Protein 1DCS (pdb70)

Secondary structure (DSSP, 8-state):
------EEEHHHHHTT-SHHHHHHHHHHT-EEEEESSS--HHHHHHHHHHHHHHHHH--HHHHHHTB-SS--SSSEEEE--EEEEE-SSS---S-HHHHHHHHHHHHHHHHHHHHHHHHHHHHTT---TT-HHHHHS---EEEEEEE----EEEEEE-SSEEEEEEE--TT----EEEEETTEEEE----TT-EEEEE-HHHHHHTTS-S----EEE----TT--EEEEEEEE---TT-EEEHHHHHHTT------SSEEEHHHHH-SS---EEPPP--

CATH classification: 2.60.120.330

Solvent-accessible surface area: 12752 Å² total; per-residue (Å²): 138,98,51,79,18,33,58,14,11,9,38,66,0,94,123,40,76,73,39,81,83,0,89,112,9,0,141,46,19,0,0,0,13,0,22,95,18,55,16,69,48,88,20,5,88,42,0,52,73,39,0,27,64,14,8,117,131,14,55,133,77,96,11,67,81,8,57,28,140,90,116,73,23,99,19,0,17,15,46,131,50,58,0,0,0,2,1,84,54,113,36,57,49,40,56,58,78,1,79,144,20,0,67,75,1,12,80,92,0,22,65,1,0,58,9,0,0,78,6,0,2,121,6,13,72,21,131,4,102,67,16,37,101,63,13,1,102,12,67,5,3,0,39,0,63,68,48,69,103,114,94,38,56,36,26,57,3,4,3,3,0,1,0,13,14,21,19,70,8,101,61,55,55,42,8,17,26,0,35,0,43,70,40,132,26,68,0,55,62,70,74,85,13,1,2,0,2,0,0,3,0,0,17,5,18,7,27,34,75,2,58,26,1,101,17,7,20,14,48,78,121,96,32,11,42,33,7,7,1,26,0,14,1,18,2,34,49,106,15,36,16,44,6,58,71,0,154,139,37,66,27,149,14,115,37,150,42,126,90,6,35,8,98,85,47,21,35,81,119,63,58,22,83,83,111,51,94,195,151

Sequence (279 aa):
MDTTVPTFSLAELQQGLHQDEFRRCLRDKGLFYLTDCGLTDTELKSAKDLVIDFFEHGSEAEKRAVTSPVPTMRRGFTGLSMCYSMGTADNLFPSGDFERIWTQYFDRQYTASRAVAREVLRATGTEPDGGVEAFLDCEPLLRFRYFPQLRMAPHYDLSMVTLIQQTPCANGFVSLQAEVGGAAFFTTDLPYRPDAVLVFCGAIATLVTGGQVKAPRHHVAAPIAGSSRTSSVFFLRPNADFTFSVPLARECGFDVSLDGETATFQDWIGGNYVNIRRTSKA

Nearest PDB structures (foldseek):
  1dcs-assembly1_A  TM=1.004E+00  e=1.855E-64  Streptomyces clavuligerus
  1e5i-assembly1_A  TM=9.992E-01  e=2.080E-55  Streptomyces clavuligerus
  1e5h-assembly1_A  TM=9.732E-01  e=6.247E-55  Streptomyces clavuligerus
  1w28-assembly1_A  TM=9.555E-01  e=4.235E-53  Streptomyces clavuligerus
  1w2o-assembly1_A  TM=9.475E-01  e=2.927E-50  Streptomyces clavuligerus

Organism: Streptomyces clavuligerus (NCBI:txid1901)

Structure (mmCIF, N/CA/C/O backbone):
data_1DCS
#
_entry.id   1DCS
#
_cell.length_a   106.400
_cell.length_b   106.400
_cell.length_c   71.200
_cell.angle_alpha   90.00
_cell.angle_beta   90.00
_cell.angle_gamma   120.00
#
_symmetry.space_group_name_H-M   'H 3'
#
loop_
_entity.id
_entity.type
_entity.pdbx_description
1 polymer 'DEACETOXYCEPHALOSPORIN C SYNTHASE'
2 non-polymer 'SULFATE ION'
3 water water
#
loop_
_atom_site.group_PDB
_atom_site.id
_atom_site.type_symbol
_atom_site.label_atom_id
_atom_site.label_alt_id
_atom_site.label_comp_id
_atom_site.label_asym_id
_atom_site.label_entity_id
_atom_site.label_seq_id
_atom_site.pdbx_PDB_ins_code
_atom_site.Cartn_x
_atom_site.Cartn_y
_atom_site.Cartn_z
_atom_site.occupancy
_atom_site.B_iso_or_equiv
_atom_site.auth_seq_id
_atom_site.auth_comp_id
_atom_site.auth_asym_id
_atom_site.auth_atom_id
_atom_site.pdbx_PDB_model_num
ATOM 1 N N . MET A 1 1 ? 31.186 10.522 59.953 1.00 55.56 1 MET A N 1
ATOM 2 C CA . MET A 1 1 ? 31.172 11.772 59.206 1.00 43.20 1 MET A CA 1
ATOM 3 C C . MET A 1 1 ? 30.546 12.909 60.005 1.00 43.15 1 MET A C 1
ATOM 4 O O . MET A 1 1 ? 29.911 12.637 61.040 1.00 33.28 1 MET A O 1
ATOM 9 N N . ASP A 1 2 ? 30.713 14.139 59.516 1.00 39.05 2 ASP A N 1
ATOM 10 C CA . ASP A 1 2 ? 29.924 15.252 60.041 1.00 36.99 2 ASP A CA 1
ATOM 11 C C . ASP A 1 2 ? 28.464 14.880 59.789 1.00 32.79 2 ASP A C 1
ATOM 12 O O . ASP A 1 2 ? 28.174 14.615 58.604 1.00 35.34 2 ASP A O 1
ATOM 17 N N . THR A 1 3 ? 27.628 14.805 60.811 1.00 33.08 3 THR A N 1
ATOM 18 C CA . THR A 1 3 ? 26.219 14.457 60.804 1.00 34.90 3 THR A CA 1
ATOM 19 C C . THR A 1 3 ? 25.352 15.726 60.838 1.00 33.17 3 THR A C 1
ATOM 20 O O . THR A 1 3 ? 24.129 15.646 61.058 1.00 31.17 3 THR A O 1
ATOM 24 N N . THR A 1 4 ? 26.060 16.809 60.573 1.00 31.39 4 THR A N 1
ATOM 25 C CA . THR A 1 4 ? 25.466 18.126 60.498 1.00 30.08 4 THR A CA 1
ATOM 26 C C . THR A 1 4 ? 24.648 18.290 59.232 1.00 26.85 4 THR A C 1
ATOM 27 O O . THR A 1 4 ? 25.186 17.985 58.162 1.00 28.07 4 THR A O 1
ATOM 31 N N . VAL A 1 5 ? 23.442 18.786 59.340 1.00 21.55 5 VAL A N 1
ATOM 32 C CA . VAL A 1 5 ? 22.659 19.176 58.155 1.00 20.43 5 VAL A CA 1
ATOM 33 C C . VAL A 1 5 ? 23.172 20.500 57.619 1.00 17.85 5 VAL A C 1
ATOM 34 O O . VAL A 1 5 ? 23.088 21.478 58.357 1.00 20.47 5 VAL A O 1
ATOM 38 N N . PRO A 1 6 ? 23.755 20.551 56.429 1.00 16.46 6 PRO A N 1
ATOM 39 C CA . PRO A 1 6 ? 24.325 21.820 55.963 1.00 17.21 6 PRO A CA 1
ATOM 40 C C . PRO A 1 6 ? 23.270 22.794 55.476 1.00 15.60 6 PRO A C 1
ATOM 41 O O . PRO A 1 6 ? 22.102 22.461 55.320 1.00 15.35 6 PRO A O 1
ATOM 45 N N . THR A 1 7 ? 23.696 24.038 55.256 1.00 14.77 7 THR A N 1
ATOM 46 C CA . THR A 1 7 ? 22.931 25.105 54.716 1.00 14.17 7 THR A CA 1
ATOM 47 C C . THR A 1 7 ? 23.612 25.654 53.462 1.00 14.73 7 THR A C 1
ATOM 48 O O . THR A 1 7 ? 24.837 25.870 53.513 1.00 16.95 7 THR A O 1
ATOM 52 N N . PHE A 1 8 ? 22.836 25.881 52.421 1.00 14.48 8 PHE A N 1
ATOM 53 C CA . PHE A 1 8 ? 23.288 26.508 51.214 1.00 14.33 8 PHE A CA 1
ATOM 54 C C . PHE A 1 8 ? 22.406 27.705 50.908 1.00 15.67 8 PHE A C 1
ATOM 55 O O . PHE A 1 8 ? 21.191 27.672 51.114 1.00 16.45 8 PHE A O 1
ATOM 63 N N . SER A 1 9 ? 23.025 28.769 50.415 1.00 15.36 9 SER A N 1
ATOM 64 C CA . SER A 1 9 ? 22.381 29.869 49.762 1.00 15.81 9 SER A CA 1
ATOM 65 C C . SER A 1 9 ? 22.028 29.587 48.318 1.00 16.33 9 SER A C 1
ATOM 66 O O . SER A 1 9 ? 22.926 29.308 47.541 1.00 17.11 9 SER A O 1
ATOM 69 N N . LEU A 1 10 ? 20.724 29.669 48.005 1.00 16.03 10 LEU A N 1
ATOM 70 C CA . LEU A 1 10 ? 20.369 29.418 46.610 1.00 16.93 10 LEU A CA 1
ATOM 71 C C . LEU A 1 10 ? 21.080 30.372 45.657 1.00 19.21 10 LEU A C 1
ATOM 72 O O . LEU A 1 10 ? 21.574 30.015 44.581 1.00 19.62 10 LEU A O 1
ATOM 77 N N . ALA A 1 11 ? 21.146 31.642 46.095 1.00 18.87 11 ALA A N 1
ATOM 78 C CA . ALA A 1 11 ? 21.845 32.638 45.277 1.00 21.28 11 ALA A CA 1
ATOM 79 C C . ALA A 1 11 ? 23.299 32.306 44.997 1.00 19.29 11 ALA A C 1
ATOM 80 O O . ALA A 1 11 ? 23.834 32.414 43.888 1.00 23.71 11 ALA A O 1
ATOM 82 N N . GLU A 1 12 ? 24.041 31.836 45.997 1.00 18.50 12 GLU A N 1
ATOM 83 C CA . GLU A 1 12 ? 25.412 31.450 45.917 1.00 20.32 12 GLU A CA 1
ATOM 84 C C . GLU A 1 12 ? 25.523 30.248 44.988 1.00 19.02 12 GLU A C 1
ATOM 85 O O . GLU A 1 12 ? 26.414 30.198 44.144 1.00 21.52 12 GLU A O 1
ATOM 91 N N . LEU A 1 13 ? 24.627 29.275 45.140 1.00 18.85 13 LEU A N 1
ATOM 92 C CA . LEU A 1 13 ? 24.649 28.127 44.226 1.00 19.21 13 LEU A CA 1
ATOM 93 C C . LEU A 1 13 ? 24.491 28.559 42.779 1.00 20.87 13 LEU A C 1
ATOM 94 O O . LEU A 1 13 ? 25.149 28.080 41.849 1.00 23.13 13 LEU A O 1
ATOM 99 N N . GLN A 1 14 ? 23.570 29.495 42.535 1.00 20.81 14 GLN A N 1
ATOM 100 C CA . GLN A 1 14 ? 23.285 29.981 41.188 1.00 22.15 14 GLN A CA 1
ATOM 101 C C . GLN A 1 14 ? 24.462 30.748 40.587 1.00 26.89 14 GLN A C 1
ATOM 102 O O . GLN A 1 14 ? 24.581 30.870 39.373 1.00 31.57 14 GLN A O 1
ATOM 108 N N . GLN A 1 15 ? 25.332 31.246 41.445 1.00 26.38 15 GLN A N 1
ATOM 109 C CA . GLN A 1 15 ? 26.556 31.908 41.012 1.00 24.27 15 GLN A CA 1
ATOM 110 C C . GLN A 1 15 ? 27.704 30.925 40.805 1.00 25.95 15 GLN A C 1
ATOM 111 O O . GLN A 1 15 ? 28.818 31.344 40.431 1.00 33.17 15 GLN A O 1
ATOM 117 N N . GLY A 1 16 ? 27.485 29.634 41.013 1.00 28.10 16 GLY A N 1
ATOM 118 C CA . GLY A 1 16 ? 28.500 28.627 40.777 1.00 29.89 16 GLY A CA 1
ATOM 119 C C . GLY A 1 16 ? 29.423 28.396 41.952 1.00 26.18 16 GLY A C 1
ATOM 120 O O . GLY A 1 16 ? 30.502 27.821 41.825 1.00 30.08 16 GLY A O 1
ATOM 121 N N . LEU A 1 17 ? 29.015 28.822 43.146 1.00 24.72 17 LEU A N 1
ATOM 122 C CA . LEU A 1 17 ? 29.812 28.607 44.330 1.00 23.93 17 LEU A CA 1
ATOM 123 C C . LEU A 1 17 ? 29.489 27.294 45.019 1.00 21.46 17 LEU A C 1
ATOM 124 O O . LEU A 1 17 ? 28.376 26.801 44.903 1.00 23.32 17 LEU A O 1
ATOM 129 N N . HIS A 1 18 ? 30.460 26.776 45.744 1.00 22.30 18 HIS A N 1
ATOM 130 C CA . HIS A 1 18 ? 30.289 25.624 46.621 1.00 21.75 18 HIS A CA 1
ATOM 131 C C . HIS A 1 18 ? 29.874 24.370 45.867 1.00 22.66 18 HIS A C 1
ATOM 132 O O . HIS A 1 18 ? 29.151 23.550 46.426 1.00 21.36 18 HIS A O 1
ATOM 139 N N . GLN A 1 19 ? 30.304 24.228 44.633 1.00 22.65 19 GLN A N 1
ATOM 140 C CA . GLN A 1 19 ? 29.779 23.138 43.807 1.00 23.08 19 GLN A CA 1
ATOM 141 C C . GLN A 1 19 ? 30.262 21.798 44.353 1.00 22.69 19 GLN A C 1
ATOM 142 O O . GLN A 1 19 ? 29.479 20.843 44.382 1.00 21.59 19 GLN A O 1
ATOM 148 N N . ASP A 1 20 ? 31.499 21.651 44.831 1.00 23.55 20 ASP A N 1
ATOM 149 C CA . ASP A 1 20 ? 31.879 20.331 45.339 1.00 22.28 20 ASP A CA 1
ATOM 150 C C . ASP A 1 20 ? 31.168 20.009 46.655 1.00 19.24 20 ASP A C 1
ATOM 151 O O . ASP A 1 20 ? 30.756 18.878 46.826 1.00 20.30 20 ASP A O 1
ATOM 156 N N . GLU A 1 21 ? 31.023 20.993 47.524 1.00 18.35 21 GLU A N 1
ATOM 157 C CA . GLU A 1 21 ? 30.314 20.819 48.780 1.00 18.30 21 GLU A CA 1
ATOM 158 C C . GLU A 1 21 ? 28.856 20.441 48.507 1.00 16.53 21 GLU A C 1
ATOM 159 O O . GLU A 1 21 ? 28.305 19.597 49.215 1.00 16.73 21 GLU A O 1
ATOM 165 N N . PHE A 1 22 ? 28.236 21.053 47.504 1.00 16.87 22 PHE A N 1
ATOM 166 C CA . PHE A 1 22 ? 26.849 20.757 47.163 1.00 16.36 22 PHE A CA 1
ATOM 167 C C . PHE A 1 22 ? 26.731 19.327 46.642 1.00 17.15 22 PHE A C 1
ATOM 168 O O . PHE A 1 22 ? 25.853 18.572 47.095 1.00 16.07 22 PHE A O 1
ATOM 176 N N . ARG A 1 23 ? 27.586 18.948 45.701 1.00 17.18 23 ARG A N 1
ATOM 177 C CA . ARG A 1 23 ? 27.551 17.596 45.189 1.00 17.52 23 ARG A CA 1
ATOM 178 C C . ARG A 1 23 ? 27.763 16.594 46.303 1.00 17.86 23 ARG A C 1
ATOM 179 O O . ARG A 1 23 ? 27.091 15.564 46.314 1.00 18.38 23 ARG A O 1
ATOM 187 N N . ARG A 1 24 ? 28.702 16.851 47.211 1.00 17.85 24 ARG A N 1
ATOM 188 C CA . ARG A 1 24 ? 28.939 15.897 48.310 1.00 18.34 24 ARG A CA 1
ATOM 189 C C . ARG A 1 24 ? 27.697 15.808 49.206 1.00 16.26 24 ARG A C 1
ATOM 190 O O . ARG A 1 24 ? 27.323 14.719 49.660 1.00 18.50 24 ARG A O 1
ATOM 198 N N . CYS A 1 25 ? 27.073 16.945 49.529 1.00 15.25 25 CYS A N 1
ATOM 199 C CA . CYS A 1 25 ? 25.860 16.914 50.348 1.00 15.88 25 CYS A CA 1
ATOM 200 C C . CYS A 1 25 ? 24.797 16.080 49.644 1.00 14.93 25 CYS A C 1
ATOM 201 O O . CYS A 1 25 ? 24.152 15.254 50.270 1.00 14.44 25 CYS A O 1
ATOM 204 N N . LEU A 1 26 ? 24.594 16.339 48.360 1.00 14.29 26 LEU A N 1
ATOM 205 C CA . LEU A 1 26 ? 23.559 15.594 47.630 1.00 14.42 26 LEU A CA 1
ATOM 206 C C . LEU A 1 26 ? 23.790 14.087 47.700 1.00 14.34 26 LEU A C 1
ATOM 207 O O . LEU A 1 26 ? 22.823 13.366 47.885 1.00 15.58 26 LEU A O 1
ATOM 212 N N . ARG A 1 27 ? 25.028 13.644 47.518 1.00 15.80 27 ARG A N 1
ATOM 213 C CA . ARG A 1 27 ? 25.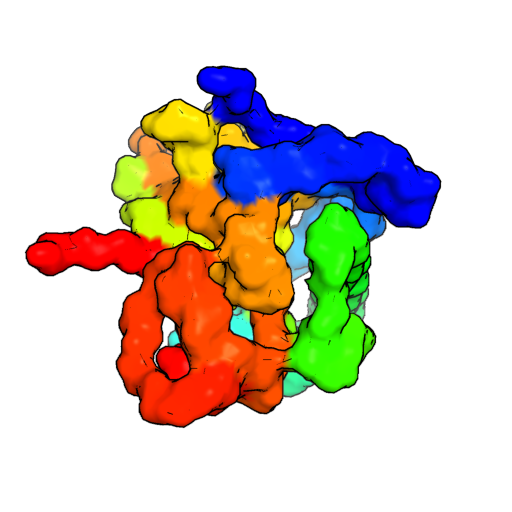333 12.206 47.453 1.00 17.77 27 ARG A CA 1
ATOM 214 C C . ARG A 1 27 ? 25.276 11.590 48.819 1.00 17.59 27 ARG A C 1
ATOM 215 O O . ARG A 1 27 ? 24.778 10.448 48.949 1.00 20.85 27 ARG A O 1
ATOM 223 N N . ASP A 1 28 ? 25.813 12.278 49.840 1.00 16.31 28 ASP A N 1
ATOM 224 C CA . ASP A 1 28 ? 26.044 11.658 51.134 1.00 17.85 28 ASP A CA 1
ATOM 225 C C . ASP A 1 28 ? 24.899 11.864 52.124 1.00 16.52 28 ASP A C 1
ATOM 226 O O . ASP A 1 28 ? 24.832 11.082 53.061 1.00 17.66 28 ASP A O 1
ATOM 231 N N . LYS A 1 29 ? 24.118 12.914 51.920 1.00 14.97 29 LYS A N 1
ATOM 232 C CA . LYS A 1 29 ? 23.068 13.303 52.855 1.00 14.65 29 LYS A CA 1
ATOM 233 C C . LYS A 1 29 ? 21.713 13.490 52.191 1.00 13.94 29 LYS A C 1
ATOM 234 O O . LYS A 1 29 ? 20.701 12.975 52.724 1.00 15.78 29 LYS A O 1
ATOM 240 N N . GLY A 1 30 ? 21.598 14.195 51.079 1.00 13.45 30 GLY A N 1
ATOM 241 C CA . GLY A 1 30 ? 20.365 14.373 50.374 1.00 13.69 30 GLY A CA 1
ATOM 242 C C . GLY A 1 30 ? 19.372 15.280 51.075 1.00 13.69 30 GLY A C 1
ATOM 243 O O . GLY A 1 30 ? 18.160 15.208 50.816 1.00 14.43 30 GLY A O 1
ATOM 244 N N . LEU A 1 31 ? 19.851 16.135 51.950 1.00 13.55 31 LEU A N 1
ATOM 245 C CA . LEU A 1 31 ? 19.027 17.131 52.626 1.00 14.51 31 LEU A CA 1
ATOM 246 C C . LEU A 1 31 ? 19.928 18.291 53.038 1.00 14.62 31 LEU A C 1
ATOM 247 O O . LEU A 1 31 ? 21.134 18.130 53.247 1.00 14.82 31 LEU A O 1
ATOM 252 N N . PHE A 1 32 ? 19.321 19.460 53.153 1.00 12.84 32 PHE A N 1
ATOM 253 C CA . PHE A 1 32 ? 20.014 20.692 53.496 1.00 12.62 32 PHE A CA 1
ATOM 254 C C . PHE A 1 32 ? 18.971 21.771 53.772 1.00 12.55 32 PHE A C 1
ATOM 255 O O . PHE A 1 32 ? 17.857 21.699 53.250 1.00 15.20 32 PHE A O 1
ATOM 263 N N . TYR A 1 33 ? 19.398 22.775 54.525 1.00 14.06 33 TYR A N 1
ATOM 264 C CA . TYR A 1 33 ? 18.638 24.011 54.618 1.00 13.42 33 TYR A CA 1
ATOM 265 C C . TYR A 1 33 ? 19.019 24.910 53.452 1.00 12.90 33 TYR A C 1
ATOM 266 O O . TYR A 1 33 ? 20.156 24.899 52.984 1.00 14.21 33 TYR A O 1
ATOM 275 N N . LEU A 1 34 ? 18.063 25.709 52.982 1.00 13.92 34 LEU A N 1
ATOM 276 C CA . LEU A 1 34 ? 18.240 26.591 51.842 1.00 14.10 34 LEU A CA 1
ATOM 277 C C . LEU A 1 34 ? 17.844 28.021 52.230 1.00 13.65 34 LEU A C 1
ATOM 278 O O . LEU A 1 34 ? 16.708 28.272 52.614 1.00 16.51 34 LEU A O 1
ATOM 283 N N . THR A 1 35 ? 18.787 28.938 52.130 1.00 15.60 35 THR A N 1
ATOM 284 C CA . THR A 1 35 ? 18.572 30.354 52.413 1.00 16.23 35 THR A CA 1
ATOM 285 C C . THR A 1 35 ? 18.500 31.092 51.089 1.00 16.30 35 THR A C 1
ATOM 286 O O . THR A 1 35 ? 18.787 30.556 50.005 1.00 16.46 35 THR A O 1
ATOM 290 N N . ASP A 1 36 ? 18.154 32.362 51.130 1.00 18.36 36 ASP A N 1
ATOM 291 C CA . ASP A 1 36 ? 18.225 33.254 49.970 1.00 18.75 36 ASP A CA 1
ATOM 292 C C . ASP A 1 36 ? 17.464 32.701 48.783 1.00 18.09 36 ASP A C 1
ATOM 293 O O . ASP A 1 36 ? 17.931 32.711 47.649 1.00 20.21 36 ASP A O 1
ATOM 298 N N . CYS A 1 37 ? 16.259 32.203 49.025 1.00 19.68 37 CYS A N 1
ATOM 299 C CA . CYS A 1 37 ? 15.457 31.573 47.969 1.00 19.18 37 CYS A CA 1
ATOM 300 C C . CYS A 1 37 ? 14.092 32.200 47.864 1.00 20.50 37 CYS A C 1
ATOM 301 O O . CYS A 1 37 ? 13.160 31.633 47.279 1.00 22.65 37 CYS A O 1
ATOM 304 N N . GLY A 1 38 ? 13.856 33.384 48.375 1.00 21.17 38 GLY A N 1
ATOM 305 C CA . GLY A 1 38 ? 12.593 34.061 48.277 1.00 22.27 38 GLY A CA 1
ATOM 306 C C . GLY A 1 38 ? 11.558 33.651 49.308 1.00 22.27 38 GLY A C 1
ATOM 307 O O . GLY A 1 38 ? 10.413 34.084 49.178 1.00 24.54 38 GLY A O 1
ATOM 308 N N . LEU A 1 39 ? 11.918 32.860 50.328 1.00 23.57 39 LEU A N 1
ATOM 309 C CA . LEU A 1 39 ? 10.886 32.379 51.255 1.00 28.58 39 LEU A CA 1
ATOM 310 C C . LEU A 1 39 ? 10.982 32.955 52.652 1.00 30.16 39 LEU A C 1
ATOM 311 O O . LEU A 1 39 ? 11.588 32.373 53.560 1.00 33.31 39 LEU A O 1
ATOM 316 N N . THR A 1 40 ? 10.328 34.103 52.894 1.00 32.76 40 THR A N 1
ATOM 317 C CA . THR A 1 40 ? 10.509 34.723 54.204 1.00 34.90 40 THR A CA 1
ATOM 318 C C . THR A 1 40 ? 9.636 34.160 55.311 1.00 30.81 40 THR A C 1
ATOM 319 O O . THR A 1 40 ? 8.583 33.532 55.146 1.00 31.54 40 THR A O 1
ATOM 323 N N . ASP A 1 41 ? 10.122 34.402 56.550 1.00 31.05 41 ASP A N 1
ATOM 324 C CA . ASP A 1 41 ? 9.253 34.035 57.664 1.00 29.19 41 ASP A CA 1
ATOM 325 C C . ASP A 1 41 ? 8.044 34.956 57.679 1.00 29.16 41 ASP A C 1
ATOM 326 O O . ASP A 1 41 ? 6.974 34.468 58.041 1.00 27.25 41 ASP A O 1
ATOM 331 N N . THR A 1 42 ? 8.210 36.238 57.347 1.00 32.03 42 THR A N 1
ATOM 332 C CA . THR A 1 42 ? 7.072 37.155 57.478 1.00 34.89 42 THR A CA 1
ATOM 333 C C . THR A 1 42 ? 5.932 36.631 56.601 1.00 32.35 42 THR A C 1
ATOM 334 O O . THR A 1 42 ? 4.784 36.573 57.086 1.00 35.92 42 THR A O 1
ATOM 338 N N . GLU A 1 43 ? 6.237 36.237 55.375 1.00 31.78 43 GLU A N 1
ATOM 339 C CA . GLU A 1 43 ? 5.295 35.635 54.460 1.00 29.53 43 GLU A CA 1
ATOM 340 C C . GLU A 1 43 ? 4.697 34.296 54.892 1.00 33.37 43 GLU A C 1
ATOM 341 O O . GLU A 1 43 ? 3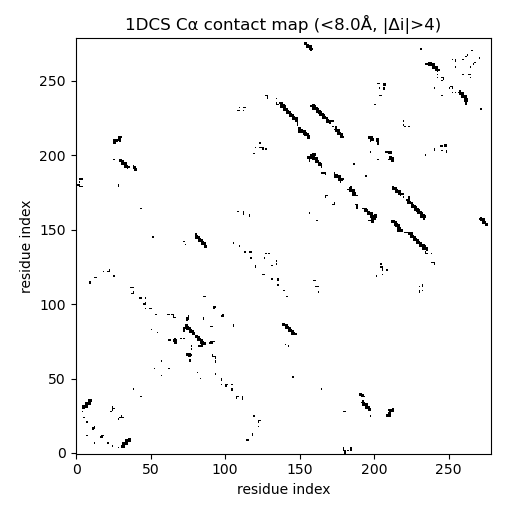.477 34.104 54.769 1.00 29.30 43 GLU A O 1
ATOM 347 N N . LEU A 1 44 ? 5.578 33.391 55.341 1.00 25.22 44 LEU A N 1
ATOM 348 C CA . LEU A 1 44 ? 4.986 32.219 55.961 1.00 27.33 44 LEU A CA 1
ATOM 349 C C . LEU A 1 44 ? 3.951 32.587 57.020 1.00 33.26 44 LEU A C 1
ATOM 350 O O . LEU A 1 44 ? 2.913 31.955 57.128 1.00 31.64 44 LEU A O 1
ATOM 355 N N . LYS A 1 45 ? 4.193 33.671 57.777 1.00 37.03 45 LYS A N 1
ATOM 356 C CA . LYS A 1 45 ? 3.193 33.802 58.841 1.00 37.97 45 LYS A CA 1
ATOM 357 C C . LYS A 1 45 ? 1.950 34.525 58.325 1.00 32.96 45 LYS A C 1
ATOM 358 O O . LYS A 1 45 ? 0.889 34.302 58.902 1.00 31.66 45 LYS A O 1
ATOM 364 N N . SER A 1 46 ? 1.973 35.331 57.279 1.00 33.55 46 SER A N 1
ATOM 365 C CA . SER A 1 46 ? 0.692 35.846 56.750 1.00 33.14 46 SER A CA 1
ATOM 366 C C . SER A 1 46 ? -0.182 34.721 56.173 1.00 30.99 46 SER A C 1
ATOM 367 O O . SER A 1 46 ? -1.416 34.655 56.410 1.00 28.58 46 SER A O 1
ATOM 370 N N . ALA A 1 47 ? 0.430 33.808 55.419 1.00 28.03 47 ALA A N 1
ATOM 371 C CA . ALA A 1 47 ? -0.298 32.641 54.916 1.00 23.55 47 ALA A CA 1
ATOM 372 C C . ALA A 1 47 ? -0.771 31.784 56.096 1.00 23.59 47 ALA A C 1
ATOM 373 O O . ALA A 1 47 ? -1.914 31.361 56.152 1.00 22.54 47 ALA A O 1
ATOM 375 N N . LYS A 1 48 ? 0.095 31.520 57.064 1.00 23.26 48 LYS A N 1
ATOM 376 C CA . LYS A 1 48 ? -0.219 30.733 58.248 1.00 24.44 48 LYS A CA 1
ATOM 377 C C . LYS A 1 48 ? -1.373 31.334 59.054 1.00 25.12 48 LYS A C 1
ATOM 378 O O . LYS A 1 48 ? -2.362 30.701 59.432 1.00 25.81 48 LYS A O 1
ATOM 384 N N . ASP A 1 49 ? -1.288 32.630 59.358 1.00 24.75 49 ASP A N 1
ATOM 385 C CA . ASP A 1 49 ? -2.317 33.314 60.119 1.00 24.65 49 ASP A CA 1
ATOM 386 C C . ASP A 1 49 ? -3.692 33.200 59.451 1.00 23.71 49 ASP A C 1
ATOM 387 O O . ASP A 1 49 ? -4.625 32.943 60.195 1.00 25.75 49 ASP A O 1
ATOM 392 N N . LEU A 1 50 ? -3.765 33.420 58.135 1.00 23.17 50 LEU A N 1
ATOM 393 C CA . LEU A 1 50 ? -5.070 33.389 57.493 1.00 24.11 50 LEU A CA 1
ATOM 394 C C . LEU A 1 50 ? -5.597 31.945 57.417 1.00 23.69 50 LEU A C 1
ATOM 395 O O . LEU A 1 50 ? -6.800 31.773 57.590 1.00 24.51 50 LEU A O 1
ATOM 400 N N . VAL A 1 51 ? -4.731 30.936 57.237 1.00 21.41 51 VAL A N 1
ATOM 401 C CA . VAL A 1 51 ? -5.301 29.583 57.240 1.00 20.09 51 VAL A CA 1
ATOM 402 C C . VAL A 1 51 ? -5.664 29.134 58.645 1.00 21.83 51 VAL A C 1
ATOM 403 O O . VAL A 1 51 ? -6.652 28.421 58.811 1.00 23.24 51 VAL A O 1
ATOM 407 N N . ILE A 1 52 ? -4.927 29.519 59.677 1.00 23.12 52 ILE A N 1
ATOM 408 C CA . ILE A 1 52 ? -5.275 29.141 61.048 1.00 24.71 52 ILE A CA 1
ATOM 409 C C . ILE A 1 52 ? -6.566 29.799 61.486 1.00 25.08 52 ILE A C 1
ATOM 410 O O . ILE A 1 52 ? -7.408 29.262 62.207 1.00 28.15 52 ILE A O 1
ATOM 415 N N . ASP A 1 53 ? -6.751 31.037 61.024 1.00 26.27 53 ASP A N 1
ATOM 416 C CA . ASP A 1 53 ? -8.027 31.665 61.312 1.00 27.25 53 ASP A CA 1
ATOM 417 C C . ASP A 1 53 ? -9.164 30.870 60.706 1.00 28.00 53 ASP A C 1
ATOM 418 O O . ASP A 1 53 ? -10.225 30.715 61.285 1.00 28.88 53 ASP A O 1
ATOM 423 N N . PHE A 1 54 ? -8.939 30.389 59.497 1.00 25.22 54 PHE A N 1
ATOM 424 C CA . PHE A 1 54 ? -9.966 29.583 58.830 1.00 24.43 54 PHE A CA 1
ATOM 425 C C . PHE A 1 54 ? -10.202 28.295 59.595 1.00 23.50 54 PHE A C 1
ATOM 426 O O . PHE A 1 54 ? -11.342 27.897 59.847 1.00 27.86 54 PHE A O 1
ATOM 434 N N . PHE A 1 55 ? -9.114 27.611 59.958 1.00 26.07 55 PHE A N 1
ATOM 435 C CA . PHE A 1 55 ? -9.229 26.366 60.708 1.00 26.76 55 PHE A CA 1
ATOM 436 C C . PHE A 1 55 ? -9.985 26.559 62.025 1.00 27.70 55 PHE A C 1
ATOM 437 O O . PHE A 1 55 ? -10.841 25.728 62.358 1.00 30.41 55 PHE A O 1
ATOM 445 N N . GLU A 1 56 ? -9.620 27.622 62.727 1.00 28.86 56 GLU A N 1
ATOM 446 C CA . GLU A 1 56 ? -10.177 27.982 64.016 1.00 33.43 56 GLU A CA 1
ATOM 447 C C . GLU A 1 56 ? -11.599 28.528 63.972 1.00 34.07 56 GLU A C 1
ATOM 448 O O . GLU A 1 56 ? -12.409 28.212 64.847 1.00 39.26 56 GLU A O 1
ATOM 454 N N . HIS A 1 57 ? -11.898 29.371 63.003 1.00 32.24 57 HIS A N 1
ATOM 455 C CA . HIS A 1 57 ? -13.139 30.135 63.002 1.00 33.95 57 HIS A CA 1
ATOM 456 C C . HIS A 1 57 ? -14.014 29.959 61.774 1.00 34.74 57 HIS A C 1
ATOM 457 O O . HIS A 1 57 ? -15.106 30.557 61.722 1.00 37.48 57 HIS A O 1
ATOM 464 N N . GLY A 1 58 ? -13.523 29.173 60.818 1.00 32.29 58 GLY A N 1
ATOM 465 C CA . GLY A 1 58 ? -14.343 28.788 59.677 1.00 33.71 58 GLY A CA 1
ATOM 466 C C . GLY A 1 58 ? -15.496 27.926 60.157 1.00 31.27 58 GLY A C 1
ATOM 467 O O . GLY A 1 58 ? -15.335 26.983 60.945 1.00 33.74 58 GLY A O 1
ATOM 468 N N . SER A 1 59 ? -16.716 28.201 59.696 1.00 32.29 59 SER A N 1
ATOM 469 C CA . SER A 1 59 ? -17.779 27.276 60.099 1.00 34.76 59 SER A CA 1
ATOM 470 C C . SER A 1 59 ? -17.769 26.009 59.264 1.00 32.54 59 SER A C 1
ATOM 471 O O . SER A 1 59 ? -17.069 25.895 58.269 1.00 31.44 59 SER A O 1
ATOM 474 N N . GLU A 1 60 ? -18.564 25.007 59.646 1.00 30.91 60 GLU A N 1
ATOM 475 C CA . GLU A 1 60 ? -18.615 23.784 58.855 1.00 31.90 60 GLU A CA 1
ATOM 476 C C . GLU A 1 60 ? -19.065 24.069 57.429 1.00 31.23 60 GLU A C 1
ATOM 477 O 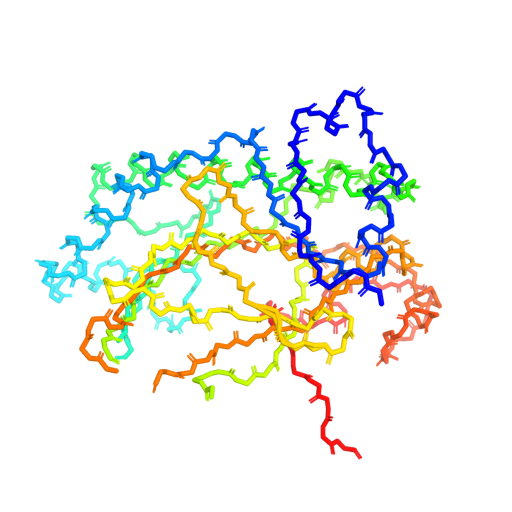O . GLU A 1 60 ? -18.576 23.444 56.517 1.00 29.12 60 GLU A O 1
ATOM 483 N N . ALA A 1 61 ? -20.005 24.989 57.220 1.00 30.55 61 ALA A N 1
ATOM 484 C CA . ALA A 1 61 ? -20.439 25.321 55.875 1.00 30.04 61 ALA A CA 1
ATOM 485 C C . ALA A 1 61 ? -19.385 25.892 54.941 1.00 30.49 61 ALA A C 1
ATOM 486 O O . ALA A 1 61 ? -19.188 25.577 53.760 1.00 30.25 61 ALA A O 1
ATOM 488 N N . GLU A 1 62 ? -18.601 26.830 55.448 1.00 28.55 62 GLU A N 1
ATOM 489 C CA . GLU A 1 62 ? -17.460 27.420 54.788 1.00 27.58 62 GLU A CA 1
ATOM 490 C C . GLU A 1 62 ? -16.409 26.360 54.504 1.00 23.63 62 GLU A C 1
ATOM 491 O O . GLU A 1 62 ? -15.813 26.361 53.414 1.00 23.57 62 GLU A O 1
ATOM 497 N N . LYS A 1 63 ? -16.193 25.465 55.474 1.00 24.41 63 LYS A N 1
ATOM 498 C CA . LYS A 1 63 ? -15.225 24.395 55.276 1.00 22.39 63 LYS A CA 1
ATOM 499 C C . LYS A 1 63 ? -15.727 23.442 54.194 1.00 24.13 63 LYS A C 1
ATOM 500 O O . LYS A 1 63 ? -14.942 23.054 53.343 1.00 23.81 63 LYS A O 1
ATOM 506 N N . ARG A 1 64 ? -17.027 23.108 54.236 1.00 27.30 64 ARG A N 1
ATOM 507 C CA . ARG A 1 64 ? -17.549 22.199 53.205 1.00 24.93 64 ARG A CA 1
ATOM 508 C C . ARG A 1 64 ? -17.397 22.739 51.788 1.00 23.53 64 ARG A C 1
ATOM 509 O O . ARG A 1 64 ? -17.129 21.998 50.823 1.00 20.15 64 ARG A O 1
ATOM 511 N N . ALA A 1 65 ? -17.575 24.057 51.632 1.00 24.79 65 ALA A N 1
ATOM 512 C CA . ALA A 1 65 ? -17.496 24.689 50.321 1.00 23.12 65 ALA A CA 1
ATOM 513 C C . ALA A 1 65 ? -16.088 24.581 49.738 1.00 20.17 65 ALA A C 1
ATOM 514 O O . ALA A 1 65 ? -15.923 24.737 48.523 1.00 23.12 65 ALA A O 1
ATOM 516 N N . VAL A 1 66 ? -15.084 24.309 50.571 1.00 18.74 66 VAL A N 1
ATOM 517 C CA . VAL A 1 66 ? -13.727 24.162 50.059 1.00 17.12 66 VAL A CA 1
ATOM 518 C C . VAL A 1 66 ? -13.166 22.769 50.386 1.00 15.63 66 VAL A C 1
ATOM 519 O O . VAL A 1 66 ? -11.969 22.617 50.421 1.00 17.17 66 VAL A O 1
ATOM 523 N N . THR A 1 67 ? -14.041 21.792 50.515 1.00 17.60 67 THR A N 1
ATOM 524 C CA . THR A 1 67 ? -13.688 20.405 50.679 1.00 16.51 67 THR A CA 1
ATOM 525 C C . THR A 1 67 ? -14.002 19.587 49.437 1.00 16.85 67 THR A C 1
ATOM 526 O O . THR A 1 67 ? -15.098 19.640 48.930 1.00 17.63 67 THR A O 1
ATOM 530 N N . SER A 1 68 ? -13.054 18.835 48.900 1.00 15.51 68 SER A N 1
ATOM 531 C CA . SER A 1 68 ? -13.267 17.950 47.786 1.00 15.27 68 SER A CA 1
ATOM 532 C C . SER A 1 68 ? -14.217 16.795 48.162 1.00 14.70 68 SER A C 1
ATOM 533 O O . SER A 1 68 ? -14.276 16.420 49.356 1.00 15.70 68 SER A O 1
ATOM 536 N N . PRO A 1 69 ? -14.929 16.286 47.164 1.00 15.12 69 PRO A N 1
ATOM 537 C CA . PRO A 1 69 ? -15.872 15.162 47.452 1.00 16.07 69 PRO A CA 1
ATOM 538 C C . PRO A 1 69 ? -15.172 13.862 47.787 1.00 14.98 69 PRO A C 1
ATOM 539 O O . PRO A 1 69 ? -15.829 12.987 48.375 1.00 17.00 69 PRO A O 1
ATOM 543 N N . VAL A 1 70 ? -13.903 13.705 47.477 1.00 16.55 70 VAL A N 1
ATOM 544 C CA . VAL A 1 70 ? -13.097 12.591 47.914 1.00 17.12 70 VAL A CA 1
ATOM 545 C C . VAL A 1 70 ? -11.998 13.122 48.835 1.00 16.41 70 VAL A C 1
ATOM 546 O O . VAL A 1 70 ? -11.427 14.177 48.519 1.00 17.61 70 VAL A O 1
ATOM 550 N N . PRO A 1 71 ? -11.706 12.473 49.964 1.00 16.20 71 PRO A N 1
ATOM 551 C CA . PRO A 1 71 ? -10.821 13.085 50.964 1.00 17.16 71 PRO A CA 1
ATOM 552 C C . PRO A 1 71 ? -9.336 12.813 50.688 1.00 17.56 71 PRO A C 1
ATOM 553 O O . PRO A 1 71 ? -8.591 12.198 51.430 1.00 20.41 71 PRO A O 1
ATOM 557 N N . THR A 1 72 ? -8.871 13.301 49.530 1.00 15.90 72 THR A N 1
ATOM 558 C CA . THR A 1 72 ? -7.547 12.973 49.034 1.00 15.53 72 THR A CA 1
ATOM 559 C C . THR A 1 72 ? -6.478 13.962 49.467 1.00 15.35 72 THR A C 1
ATOM 560 O O . THR A 1 72 ? -5.318 13.719 49.212 1.00 16.67 72 THR A O 1
ATOM 564 N N . MET A 1 73 ? -6.877 15.074 50.092 1.00 18.09 73 MET A N 1
ATOM 565 C CA . MET A 1 73 ? -5.879 16.104 50.466 1.00 16.75 73 MET A CA 1
ATOM 566 C C . MET A 1 73 ? -5.097 16.626 49.281 1.00 16.42 73 MET A C 1
ATOM 567 O O . MET A 1 73 ? -3.930 17.058 49.381 1.00 18.31 73 MET A O 1
ATOM 572 N N . ARG A 1 74 ? -5.697 16.649 48.114 1.00 16.02 74 ARG A N 1
ATOM 573 C CA . ARG A 1 74 ? -5.093 17.216 46.920 1.00 15.31 74 ARG A CA 1
ATOM 574 C C . ARG A 1 74 ? -5.372 18.712 46.851 1.00 14.48 74 ARG A C 1
ATOM 575 O O . ARG A 1 74 ? -4.489 19.471 46.458 1.00 14.64 74 ARG A O 1
ATOM 583 N N . ARG A 1 75 ? -6.566 19.162 47.151 1.00 15.07 75 ARG A N 1
ATOM 584 C CA . ARG A 1 75 ? -7.001 20.535 47.053 1.00 14.05 75 ARG A CA 1
ATOM 585 C C . ARG A 1 75 ? -7.948 20.876 48.197 1.00 14.65 75 ARG A C 1
ATOM 586 O O . ARG A 1 75 ? -8.742 20.015 48.569 1.00 17.06 75 ARG A O 1
ATOM 594 N N . GLY A 1 76 ? -7.875 22.084 48.716 1.00 15.74 76 GLY A N 1
ATOM 595 C CA . GLY A 1 76 ? -8.837 22.557 49.701 1.00 16.28 76 GLY A CA 1
ATOM 596 C C . GLY A 1 76 ? -8.591 22.020 51.099 1.00 15.92 76 GLY A C 1
ATOM 597 O O . GLY A 1 76 ? -7.468 21.657 51.474 1.00 16.54 76 GLY A O 1
ATOM 598 N N . PHE A 1 77 ? -9.632 21.983 51.910 1.00 16.24 77 PHE A N 1
ATOM 599 C CA . PHE A 1 77 ? -9.601 21.640 53.333 1.00 17.02 77 PHE A CA 1
ATOM 600 C C . PHE A 1 77 ? -9.779 20.156 53.589 1.00 17.49 77 PHE A C 1
ATOM 601 O O . PHE A 1 77 ? -10.590 19.520 52.930 1.00 17.68 77 PHE A O 1
ATOM 609 N N . THR A 1 78 ? -9.061 19.623 54.560 1.00 16.54 78 THR A N 1
ATOM 610 C CA . THR A 1 78 ? -9.300 18.268 55.072 1.00 18.89 78 THR A CA 1
ATOM 611 C C . THR A 1 78 ? -9.297 18.291 56.599 1.00 19.18 78 THR A C 1
ATOM 612 O O . THR A 1 78 ? -8.289 18.726 57.157 1.00 22.53 78 THR A O 1
ATOM 616 N N . GLY A 1 79 ? -10.309 17.816 57.312 1.00 20.28 79 GLY A N 1
ATOM 617 C CA . GLY A 1 79 ? -10.305 17.690 58.758 1.00 26.11 79 GLY A CA 1
ATOM 618 C C . GLY A 1 79 ? -10.052 16.242 59.139 1.00 30.19 79 GLY A C 1
ATOM 619 O O . GLY A 1 79 ? -10.565 15.292 58.516 1.00 29.89 79 GLY A O 1
ATOM 620 N N . LEU A 1 80 ? -9.230 15.996 60.153 1.00 30.11 80 LEU A N 1
ATOM 621 C CA . LEU A 1 80 ? -8.891 14.613 60.512 1.00 38.37 80 LEU A CA 1
ATOM 622 C C . LEU A 1 80 ? -9.001 14.355 62.002 1.00 38.20 80 LEU A C 1
ATOM 623 O O . LEU A 1 80 ? -9.947 14.858 62.633 1.00 42.58 80 LEU A O 1
ATOM 628 N N . SER A 1 98 ? -6.349 17.277 63.954 1.00 38.06 98 SER A N 1
ATOM 629 C CA . SER A 1 98 ? -5.505 17.807 62.892 1.00 35.16 98 SER A CA 1
ATOM 630 C C . SER A 1 98 ? -6.306 18.308 61.688 1.00 30.60 98 SER A C 1
ATOM 631 O O . SER A 1 98 ? -7.405 17.777 61.493 1.00 34.13 98 SER A O 1
ATOM 634 N N . MET A 1 99 ? -5.768 19.283 60.958 1.00 24.84 99 MET A N 1
ATOM 635 C CA . MET A 1 99 ? -6.402 19.891 59.788 1.00 21.73 99 MET A CA 1
ATOM 636 C C . MET A 1 99 ? -5.356 20.198 58.717 1.00 19.40 99 MET A C 1
ATOM 637 O O . MET A 1 99 ? -4.217 20.533 59.037 1.00 21.91 99 MET A O 1
ATOM 642 N N . CYS A 1 100 ? -5.775 20.107 57.469 1.00 18.96 100 CYS A N 1
ATOM 643 C CA . CYS A 1 100 ? -4.880 20.347 56.321 1.00 18.07 100 CYS A CA 1
ATOM 644 C C . CYS A 1 100 ? -5.509 21.294 55.318 1.00 16.45 100 CYS A C 1
ATOM 645 O O . CYS A 1 100 ? -6.729 21.298 55.153 1.00 17.88 100 CYS A O 1
ATOM 648 N N . TYR A 1 101 ? -4.689 22.048 54.592 1.00 15.86 101 TYR A N 1
ATOM 649 C CA . TYR A 1 101 ? -5.089 22.881 53.479 1.00 15.30 101 TYR A CA 1
ATOM 650 C C . TYR A 1 101 ? -4.097 22.573 52.360 1.00 14.68 101 TYR A C 1
ATOM 651 O O . TYR A 1 101 ? -2.889 22.640 52.565 1.00 16.15 101 TYR A O 1
ATOM 660 N N . SER A 1 102 ? -4.646 22.201 51.218 1.00 14.77 102 SER A N 1
ATOM 661 C CA . SER A 1 102 ? -3.812 21.788 50.092 1.00 14.45 102 SER A CA 1
ATOM 662 C C . SER A 1 102 ? -4.040 22.641 48.854 1.00 14.15 102 SER A C 1
ATOM 663 O O . SER A 1 102 ? -5.145 23.113 48.595 1.00 15.60 102 SER A O 1
ATOM 666 N N . MET A 1 103 ? -3.014 22.780 48.026 1.00 13.80 103 MET A N 1
ATOM 667 C CA . MET A 1 103 ? -3.171 23.501 46.759 1.00 14.65 103 MET A CA 1
ATOM 668 C C . MET A 1 103 ? -2.144 23.014 45.739 1.00 14.38 103 MET A C 1
ATOM 669 O O . MET A 1 103 ? -1.156 22.357 46.047 1.00 15.24 103 MET A O 1
ATOM 674 N N . GLY A 1 104 ? -2.424 23.398 44.502 1.00 15.04 104 GLY A N 1
ATOM 675 C CA . GLY A 1 104 ? -1.508 23.194 43.391 1.00 15.45 104 GLY A CA 1
ATOM 676 C C . GLY A 1 104 ? -1.605 24.342 42.402 1.00 15.01 104 GLY A C 1
ATOM 677 O O . GLY A 1 104 ? -1.965 25.450 42.790 1.00 17.53 104 GLY A O 1
ATOM 678 N N . THR A 1 105 ? -1.192 24.089 41.158 1.00 16.29 105 THR A N 1
ATOM 679 C CA . THR A 1 105 ? -1.128 25.201 40.180 1.00 16.61 105 THR A CA 1
ATOM 680 C C . THR A 1 105 ? -2.501 25.628 39.698 1.00 17.72 105 THR A C 1
ATOM 681 O O . THR A 1 105 ? -2.654 26.728 39.159 1.00 21.72 105 THR A O 1
ATOM 685 N N . ALA A 1 106 ? -3.516 24.781 39.835 1.00 16.92 106 ALA A N 1
ATOM 686 C CA . ALA A 1 106 ? -4.866 25.044 39.338 1.00 16.57 106 ALA A CA 1
ATOM 687 C C . ALA A 1 106 ? -5.855 24.149 40.085 1.00 16.92 106 ALA A C 1
ATOM 688 O O . ALA A 1 106 ? -5.454 23.301 40.907 1.00 16.32 106 ALA A O 1
ATOM 690 N N . ASP A 1 107 ? -7.133 24.338 39.829 1.00 17.96 107 ASP A N 1
ATOM 691 C CA . ASP A 1 107 ? -8.200 23.556 40.448 1.00 17.26 107 ASP A CA 1
ATOM 692 C C . ASP A 1 107 ? -8.170 23.742 41.957 1.00 16.85 107 ASP A C 1
ATOM 693 O O . ASP A 1 107 ? -8.4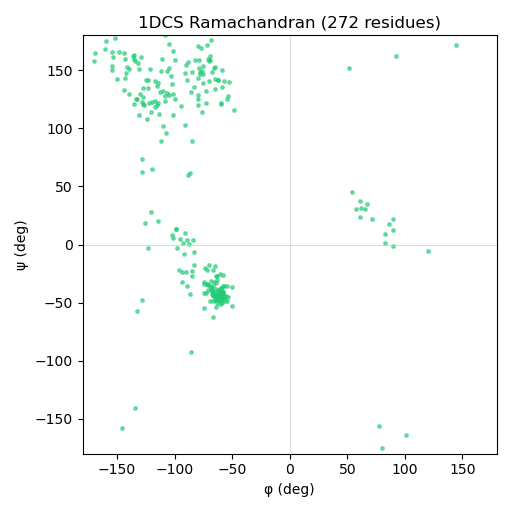39 22.837 42.746 1.00 18.97 107 ASP A O 1
ATOM 698 N N . ASN A 1 108 ? -7.881 24.920 42.409 1.00 17.28 108 ASN A N 1
ATOM 699 C CA . ASN A 1 108 ? -7.813 25.233 43.839 1.00 16.68 108 ASN A CA 1
ATOM 700 C C . ASN A 1 108 ? -9.162 25.664 44.389 1.00 17.23 108 ASN A C 1
ATOM 701 O O . ASN A 1 108 ? -10.087 26.077 43.657 1.00 20.15 108 ASN A O 1
ATOM 706 N N . LEU A 1 109 ? -9.297 25.506 45.690 1.00 17.42 109 LEU A N 1
ATOM 707 C CA . LEU A 1 109 ? -10.522 25.806 46.457 1.00 16.90 109 LEU A CA 1
ATOM 708 C C . LEU A 1 109 ? -10.159 26.797 47.550 1.00 16.48 109 LEU A C 1
ATOM 709 O O . LEU A 1 109 ? -9.463 26.440 48.509 1.00 19.07 109 LEU A O 1
ATOM 714 N N . PHE A 1 110 ? -10.586 28.043 47.420 1.00 17.97 110 PHE A N 1
ATOM 715 C CA . PHE A 1 110 ? -10.234 29.107 48.348 1.00 18.87 110 PHE A CA 1
ATOM 716 C C . PHE A 1 110 ? -11.399 29.627 49.158 1.00 19.74 110 PHE A C 1
ATOM 717 O O . PHE A 1 110 ? -12.437 29.952 48.537 1.00 22.48 110 PHE A O 1
ATOM 725 N N . PRO A 1 111 ? -11.259 29.742 50.469 1.00 20.85 111 PRO A N 1
ATOM 726 C CA . PRO A 1 111 ? -12.317 30.354 51.274 1.00 26.07 111 PRO A CA 1
ATOM 727 C C . PRO A 1 111 ? -12.652 31.803 50.944 1.00 30.43 111 PRO A C 1
ATOM 728 O O . PRO A 1 111 ? -13.770 32.300 51.238 1.00 36.17 111 PRO A O 1
ATOM 732 N N . SER A 1 112 ? -11.697 32.565 50.368 1.00 31.02 112 SER A N 1
ATOM 733 C CA . SER A 1 112 ? -12.182 33.999 50.255 1.00 31.38 112 SER A CA 1
ATOM 734 C C . SER A 1 112 ? -11.187 34.745 49.366 1.00 33.10 112 SER A C 1
ATOM 735 O O . SER A 1 112 ? -10.104 34.225 49.098 1.00 27.92 112 SER A O 1
ATOM 738 N N . GLY A 1 113 ? -11.484 35.922 48.848 1.00 36.22 113 GLY A N 1
ATOM 739 C CA . GLY A 1 113 ? -10.541 36.660 47.999 1.00 35.43 113 GLY A CA 1
ATOM 740 C C . GLY A 1 113 ? -9.243 36.982 48.696 1.00 38.10 113 GLY A C 1
ATOM 741 O O . GLY A 1 113 ? -8.139 36.894 48.092 1.00 32.24 113 GLY A O 1
ATOM 742 N N . ASP A 1 114 ? -9.418 37.340 49.992 1.00 35.09 114 ASP A N 1
ATOM 743 C CA . ASP A 1 114 ? -8.142 37.577 50.720 1.00 32.96 114 ASP A CA 1
ATOM 744 C C . ASP A 1 114 ? -7.181 36.414 50.834 1.00 26.10 114 ASP A C 1
ATOM 745 O O . ASP A 1 114 ? -5.978 36.458 50.559 1.00 24.73 114 ASP A O 1
ATOM 750 N N . PHE A 1 115 ? -7.778 35.332 51.302 1.00 24.16 115 PHE A N 1
ATOM 751 C CA . PHE A 1 115 ? -7.080 34.038 51.317 1.00 22.70 115 PHE A CA 1
ATOM 752 C C . PHE A 1 115 ? -6.472 33.738 49.952 1.00 21.20 115 PHE A C 1
ATOM 753 O O . PHE A 1 115 ? -5.299 33.339 49.889 1.00 20.49 115 PHE A O 1
ATOM 761 N N . GLU A 1 116 ? -7.270 33.806 48.893 1.00 21.40 116 GLU A N 1
ATOM 762 C CA . GLU A 1 116 ? -6.769 33.434 47.578 1.00 20.72 116 GLU A CA 1
ATOM 763 C C . GLU A 1 116 ? -5.544 34.242 47.191 1.00 20.31 116 GLU A C 1
ATOM 764 O O . GLU A 1 116 ? -4.552 33.691 46.695 1.00 20.60 116 GLU A O 1
ATOM 770 N N . ARG A 1 117 ? -5.564 35.546 47.392 1.00 20.83 117 ARG A N 1
ATOM 771 C CA . ARG A 1 117 ? -4.406 36.372 47.011 1.00 22.46 117 ARG A CA 1
ATOM 772 C C . ARG A 1 117 ? -3.168 35.935 47.758 1.00 19.95 117 ARG A C 1
ATOM 773 O O . ARG A 1 117 ? -2.092 35.796 47.194 1.00 21.03 117 ARG A O 1
ATOM 781 N N . ILE A 1 118 ? -3.315 35.766 49.064 1.00 19.90 118 ILE A N 1
ATOM 782 C CA . ILE A 1 118 ? -2.184 35.445 49.929 1.00 19.77 118 ILE A CA 1
ATOM 783 C C . ILE A 1 118 ? -1.608 34.061 49.584 1.00 18.70 118 ILE A C 1
ATOM 784 O O . ILE A 1 118 ? -0.408 33.856 49.442 1.00 17.18 118 ILE A O 1
ATOM 789 N N . TRP A 1 119 ? -2.485 33.063 49.446 1.00 17.54 119 TRP A N 1
ATOM 790 C CA . TRP A 1 119 ? -2.041 31.690 49.205 1.00 16.35 119 TRP A CA 1
ATOM 791 C C . TRP A 1 119 ? -1.558 31.495 47.778 1.00 16.82 119 TRP A C 1
ATOM 792 O O . TRP A 1 119 ? -0.679 30.660 47.528 1.00 16.02 119 TRP A O 1
ATOM 803 N N . THR A 1 120 ? -2.118 32.202 46.804 1.00 16.96 120 THR A N 1
ATOM 804 C CA . THR A 1 120 ? -1.590 32.112 45.432 1.00 17.85 120 THR A CA 1
ATOM 805 C C . THR A 1 120 ? -0.168 32.599 45.427 1.00 17.64 120 THR A C 1
ATOM 806 O O . THR A 1 120 ? 0.696 31.972 44.780 1.00 17.59 120 THR A O 1
ATOM 810 N N . GLN A 1 121 ? 0.089 33.703 46.129 1.00 18.75 121 GLN A N 1
ATOM 811 C CA . GLN A 1 121 ? 1.461 34.247 46.132 1.00 18.31 121 GLN A CA 1
ATOM 812 C C . GLN A 1 121 ? 2.432 33.319 46.827 1.00 17.07 121 GLN A C 1
ATOM 813 O O . GLN A 1 121 ? 3.552 33.084 46.378 1.00 17.59 121 GLN A O 1
ATOM 819 N N . TYR A 1 122 ? 2.024 32.802 47.964 1.00 16.75 122 TYR A N 1
ATOM 820 C CA . TYR A 1 122 ? 2.782 31.870 48.768 1.00 16.04 122 TYR A CA 1
ATOM 821 C C . TYR A 1 122 ? 3.104 30.593 47.993 1.00 16.69 122 TYR A C 1
ATOM 822 O O . TYR A 1 122 ? 4.244 30.148 47.919 1.00 16.24 122 TYR A O 1
ATOM 831 N N . PHE A 1 123 ? 2.086 29.988 47.366 1.00 15.64 123 PHE A N 1
ATOM 832 C CA . PHE A 1 123 ? 2.345 28.840 46.483 1.00 15.24 123 PHE A CA 1
ATOM 833 C C . PHE A 1 123 ? 3.374 29.169 45.412 1.00 15.35 123 PHE A C 1
ATOM 834 O O . PHE A 1 123 ? 4.263 28.369 45.121 1.00 15.05 123 PHE A O 1
ATOM 842 N N . ASP A 1 124 ? 3.190 30.297 44.731 1.00 16.90 124 ASP A N 1
ATOM 843 C CA . ASP A 1 124 ? 4.059 30.641 43.619 1.00 17.53 124 ASP A CA 1
ATOM 844 C C . ASP A 1 124 ? 5.501 30.738 44.073 1.00 16.60 124 ASP A C 1
ATOM 845 O O . ASP A 1 124 ? 6.418 30.291 43.386 1.00 16.13 124 ASP A O 1
ATOM 850 N N . ARG A 1 125 ? 5.683 31.396 45.231 1.00 15.88 125 ARG A N 1
ATOM 851 C CA . ARG A 1 125 ? 7.031 31.518 45.720 1.00 17.25 125 ARG A CA 1
ATOM 852 C C . ARG A 1 125 ? 7.671 30.184 46.076 1.00 16.56 125 ARG A C 1
ATOM 853 O O . ARG A 1 125 ? 8.855 29.929 45.861 1.00 16.85 125 ARG A O 1
ATOM 861 N N . GLN A 1 126 ? 6.900 29.274 46.647 1.00 14.42 126 GLN A N 1
ATOM 862 C CA . GLN A 1 126 ? 7.398 27.925 46.927 1.00 14.27 126 GLN A CA 1
ATOM 863 C C . GLN A 1 126 ? 7.651 27.159 45.664 1.00 13.61 126 GLN A C 1
ATOM 864 O O . GLN A 1 126 ? 8.675 26.440 45.594 1.00 14.29 126 GLN A O 1
ATOM 875 N N . TYR A 1 127 ? 6.833 27.273 44.630 1.00 13.75 127 TYR A N 1
ATOM 876 C CA . TYR A 1 127 ? 7.055 26.559 43.390 1.00 13.38 127 TYR A CA 1
ATOM 877 C C . TYR A 1 127 ? 8.314 27.096 42.694 1.00 14.62 127 TYR A C 1
ATOM 878 O O . TYR A 1 127 ? 9.126 26.333 42.194 1.00 13.21 127 TYR A O 1
ATOM 887 N N . THR A 1 128 ? 8.468 28.425 42.683 1.00 13.99 128 THR A N 1
ATOM 888 C CA . THR A 1 128 ? 9.673 29.011 42.107 1.00 13.89 128 THR A CA 1
ATOM 889 C C . THR A 1 128 ? 10.915 28.547 42.823 1.00 14.29 128 THR A C 1
ATOM 890 O O . THR A 1 128 ? 11.892 28.176 42.172 1.00 14.36 128 THR A O 1
ATOM 894 N N . ALA A 1 129 ? 10.924 28.553 44.169 1.00 13.84 129 ALA A N 1
ATOM 895 C CA . ALA A 1 129 ? 12.090 28.094 44.911 1.00 14.55 129 ALA A CA 1
ATOM 896 C C . ALA A 1 129 ? 12.398 26.630 44.651 1.00 13.67 129 ALA A C 1
ATOM 897 O O . ALA A 1 129 ? 13.547 26.240 44.513 1.00 13.59 129 ALA A O 1
ATOM 899 N N . SER A 1 130 ? 11.340 25.813 44.618 1.00 13.80 130 SER A N 1
ATOM 900 C CA . SER A 1 130 ? 11.519 24.376 44.415 1.00 12.90 130 SER A CA 1
ATOM 901 C C . SER A 1 130 ? 12.103 24.106 43.042 1.00 12.56 130 SER A C 1
ATOM 902 O O . SER A 1 130 ? 13.043 23.300 42.912 1.00 13.40 130 SER A O 1
ATOM 907 N N . ARG A 1 131 ? 11.573 24.767 41.992 1.00 12.97 131 ARG A N 1
ATOM 908 C CA . ARG A 1 131 ? 12.155 24.601 40.663 1.00 13.18 131 ARG A CA 1
ATOM 909 C C . ARG A 1 131 ? 13.612 25.058 40.641 1.00 12.93 131 ARG A C 1
ATOM 910 O O . ARG A 1 131 ? 14.456 24.422 40.004 1.00 13.78 131 ARG A O 1
ATOM 918 N N . ALA A 1 132 ? 13.876 26.184 41.289 1.00 13.20 132 ALA A N 1
ATOM 919 C CA . ALA A 1 132 ? 15.223 26.743 41.255 1.00 13.69 132 ALA A CA 1
ATOM 920 C C . ALA A 1 132 ? 16.220 25.802 41.955 1.00 13.71 132 ALA A C 1
ATOM 921 O O . ALA A 1 132 ? 17.303 25.563 41.422 1.00 14.73 132 ALA A O 1
ATOM 923 N N . VAL A 1 133 ? 15.865 25.244 43.122 1.00 13.31 133 VAL A N 1
ATOM 924 C CA . VAL A 1 133 ? 16.839 24.370 43.778 1.00 13.84 133 VAL A CA 1
ATOM 925 C C . VAL A 1 133 ? 16.944 23.070 42.979 1.00 13.49 133 VAL A C 1
ATOM 926 O O . VAL A 1 133 ? 18.046 22.518 42.838 1.00 14.61 133 VAL A O 1
ATOM 930 N N . ALA A 1 134 ? 15.836 22.583 42.373 1.00 13.22 134 ALA A N 1
ATOM 931 C CA . ALA A 1 134 ? 15.949 21.376 41.522 1.00 13.73 134 ALA A CA 1
ATOM 932 C C . ALA A 1 134 ? 16.851 21.616 40.340 1.00 14.14 134 ALA A C 1
ATOM 933 O O . ALA A 1 134 ? 17.611 20.742 39.921 1.00 13.85 134 ALA A O 1
ATOM 935 N N . ARG A 1 135 ? 16.761 22.807 39.740 1.00 14.85 135 ARG A N 1
ATOM 936 C CA . ARG A 1 135 ? 17.626 23.168 38.625 1.00 15.50 135 ARG A CA 1
ATOM 937 C C . ARG A 1 135 ? 19.088 23.060 39.063 1.00 15.75 135 ARG A C 1
ATOM 938 O O . ARG A 1 135 ? 19.923 22.606 38.295 1.00 17.46 135 ARG A O 1
ATOM 946 N N . GLU A 1 136 ? 19.404 23.499 40.270 1.00 15.42 136 GLU A N 1
ATOM 947 C CA . GLU A 1 136 ? 20.754 23.436 40.775 1.00 15.01 136 GLU A CA 1
ATOM 948 C C . GLU A 1 136 ? 21.194 22.003 41.083 1.00 15.01 136 GLU A C 1
ATOM 949 O O . GLU A 1 136 ? 22.330 21.627 40.807 1.00 17.05 136 GLU A O 1
ATOM 955 N N . VAL A 1 137 ? 20.305 21.152 41.542 1.00 14.77 137 VAL A N 1
ATOM 956 C CA . VAL A 1 137 ? 20.592 19.720 41.731 1.00 14.77 137 VAL A CA 1
ATOM 957 C C . VAL A 1 137 ? 20.957 19.089 40.389 1.00 15.01 137 VAL A C 1
ATOM 958 O O . VAL A 1 137 ? 21.937 18.336 40.269 1.00 16.01 137 VAL A O 1
ATOM 962 N N . LEU A 1 138 ? 20.137 19.387 39.362 1.00 14.38 138 LEU A N 1
ATOM 963 C CA . LEU A 1 138 ? 20.371 18.848 38.032 1.00 15.36 138 LEU A CA 1
ATOM 964 C C . LEU A 1 138 ? 21.717 19.370 37.514 1.00 16.18 138 LEU A C 1
ATOM 965 O O . LEU A 1 138 ? 22.503 18.597 36.979 1.00 17.52 138 LEU A O 1
ATOM 970 N N . ARG A 1 139 ? 21.978 20.668 37.644 1.00 16.13 139 ARG A N 1
ATOM 971 C CA . ARG A 1 139 ? 23.192 21.252 37.072 1.00 18.86 139 ARG A CA 1
ATOM 972 C C . ARG A 1 139 ? 24.436 20.718 37.775 1.00 18.75 139 ARG A C 1
ATOM 973 O O . ARG A 1 139 ? 25.441 20.381 37.136 1.00 19.37 139 ARG A O 1
ATOM 981 N N . ALA A 1 140 ? 24.380 20.602 39.106 1.00 17.91 140 ALA A N 1
ATOM 982 C CA . ALA A 1 140 ? 25.525 20.165 39.889 1.00 18.19 140 ALA A CA 1
ATOM 983 C C . ALA A 1 140 ? 25.940 18.729 39.579 1.00 19.10 140 ALA A C 1
ATOM 984 O O . ALA A 1 140 ? 27.094 18.313 39.746 1.00 21.98 140 ALA A O 1
ATOM 986 N N . THR A 1 141 ? 24.971 17.929 39.139 1.00 19.35 141 THR A N 1
ATOM 987 C CA . THR A 1 141 ? 25.175 16.522 38.802 1.00 18.28 141 THR A CA 1
ATOM 988 C C . THR A 1 141 ? 25.286 16.294 37.305 1.00 17.87 141 THR A C 1
ATOM 989 O O . THR A 1 141 ? 25.339 15.135 36.844 1.00 19.51 141 THR A O 1
ATOM 993 N N . GLY A 1 142 ? 25.312 17.331 36.480 1.00 19.34 142 GLY A N 1
ATOM 994 C CA . GLY A 1 142 ? 25.431 17.150 35.044 1.00 19.34 142 GLY A CA 1
ATOM 995 C C . GLY A 1 142 ? 24.267 16.471 34.384 1.00 18.98 142 GLY A C 1
ATOM 996 O O . GLY A 1 142 ? 24.439 15.777 33.377 1.00 20.88 142 GLY A O 1
ATOM 997 N N . THR A 1 143 ? 23.084 16.645 34.921 1.00 16.79 143 THR A N 1
ATOM 998 C CA . THR A 1 143 ? 21.925 15.913 34.431 1.00 16.67 143 THR A CA 1
ATOM 999 C C . THR A 1 143 ? 20.989 16.654 33.487 1.00 17.60 143 THR A C 1
ATOM 1000 O O . THR A 1 143 ? 20.492 17.708 33.845 1.00 18.85 143 THR A O 1
ATOM 1004 N N . GLU A 1 144 ? 20.763 16.060 32.319 1.00 17.76 144 GLU A N 1
ATOM 1005 C CA . GLU A 1 144 ? 19.779 16.502 31.364 1.00 19.42 144 GLU A CA 1
ATOM 1006 C C . GLU A 1 144 ? 18.648 15.478 31.340 1.00 18.63 144 GLU A C 1
ATOM 1007 O O . GLU A 1 144 ? 18.848 14.411 30.724 1.00 19.63 144 GLU A O 1
ATOM 1013 N N . PRO A 1 145 ? 17.512 15.728 31.971 1.00 16.53 145 PRO A N 1
ATOM 1014 C CA . PRO A 1 145 ? 16.400 14.765 31.920 1.00 16.82 145 PRO A CA 1
ATOM 1015 C C . PRO A 1 145 ? 15.993 14.548 30.484 1.00 17.24 145 PRO A C 1
ATOM 1016 O O . PRO A 1 145 ? 16.111 15.456 29.652 1.00 17.90 145 PRO A O 1
ATOM 1020 N N . ASP A 1 146 ? 15.492 13.357 30.178 1.00 17.61 146 ASP A N 1
ATOM 1021 C CA . ASP A 1 146 ? 14.883 13.118 28.870 1.00 16.95 146 ASP A CA 1
ATOM 1022 C C . ASP A 1 146 ? 13.821 14.177 28.653 1.00 17.11 146 ASP A C 1
ATOM 1023 O O . ASP A 1 146 ? 12.972 14.338 29.516 1.00 18.29 146 ASP A O 1
ATOM 1028 N N . GLY A 1 147 ? 13.873 14.866 27.541 1.00 20.10 147 GLY A N 1
ATOM 1029 C CA . GLY A 1 147 ? 12.918 15.891 27.196 1.00 18.68 147 GLY A CA 1
ATOM 1030 C C . GLY A 1 147 ? 13.341 17.259 27.694 1.00 17.44 147 GLY A C 1
ATOM 1031 O O . GLY A 1 147 ? 12.620 18.201 27.367 1.00 19.85 147 GLY A O 1
ATOM 1032 N N . GLY A 1 148 ? 14.468 17.377 28.383 1.00 17.10 148 GLY A N 1
ATOM 1033 C CA . GLY A 1 148 ? 15.074 18.631 28.798 1.00 16.66 148 GLY A CA 1
ATOM 1034 C C . GLY A 1 148 ? 14.660 19.095 30.170 1.00 13.45 148 GLY A C 1
ATOM 1035 O O . GLY A 1 148 ? 13.677 18.649 30.790 1.00 15.33 148 GLY A O 1
ATOM 1036 N N . VAL A 1 149 ? 15.451 20.020 30.728 1.00 14.49 149 VAL A N 1
ATOM 1037 C CA . VAL A 1 149 ? 15.259 20.515 32.090 1.00 14.05 149 VAL A CA 1
ATOM 1038 C C . VAL A 1 149 ? 13.944 21.237 32.277 1.00 13.50 149 VAL A C 1
ATOM 1039 O O . VAL A 1 149 ? 13.212 20.963 33.232 1.00 12.99 149 VAL A O 1
ATOM 1043 N N . GLU A 1 150 ? 13.613 22.203 31.412 1.00 14.23 150 GLU A N 1
ATOM 1044 C CA . GLU A 1 150 ? 12.439 23.025 31.747 1.00 14.38 150 GLU A CA 1
ATOM 1045 C C . GLU A 1 150 ? 11.157 22.224 31.634 1.00 14.50 150 GLU A C 1
ATOM 1046 O O . GLU A 1 150 ? 10.250 22.425 32.471 1.00 15.09 150 GLU A O 1
ATOM 1052 N N . ALA A 1 151 ? 11.033 21.296 30.672 1.00 14.09 151 ALA A N 1
ATOM 1053 C CA . ALA A 1 151 ? 9.842 20.458 30.612 1.00 14.43 151 ALA A CA 1
ATOM 1054 C C . ALA A 1 151 ? 9.728 19.540 31.821 1.00 14.65 151 ALA A C 1
ATOM 1055 O O . ALA A 1 151 ? 8.627 19.218 32.285 1.00 15.77 151 ALA A O 1
ATOM 1057 N N . PHE A 1 152 ? 10.863 19.105 32.362 1.00 13.31 152 PHE A N 1
ATOM 1058 C CA . PHE A 1 152 ? 10.885 18.279 33.577 1.00 13.03 152 PHE A CA 1
ATOM 1059 C C . PHE A 1 152 ? 10.375 19.052 34.803 1.00 13.27 152 PHE A C 1
ATOM 1060 O O . PHE A 1 152 ? 9.665 18.502 35.640 1.00 13.82 152 PHE A O 1
ATOM 1068 N N . LEU A 1 153 ? 10.777 20.328 34.917 1.00 13.84 153 LEU A N 1
ATOM 1069 C CA . LEU A 1 153 ? 10.424 21.139 36.070 1.00 14.18 153 LEU A CA 1
ATOM 1070 C C . LEU A 1 153 ? 9.055 21.804 36.031 1.00 14.27 153 LEU A C 1
ATOM 1071 O O . LEU A 1 153 ? 8.567 22.250 37.073 1.00 15.34 153 LEU A O 1
ATOM 1076 N N . ASP A 1 154 ? 8.463 21.890 34.857 1.00 14.39 154 ASP A N 1
ATOM 1077 C CA . ASP A 1 154 ? 7.089 22.353 34.653 1.00 15.61 154 ASP A CA 1
ATOM 1078 C C . ASP A 1 154 ? 6.231 21.115 34.879 1.00 14.48 154 ASP A C 1
ATOM 1079 O O . ASP A 1 154 ? 6.000 20.353 33.934 1.00 15.73 154 ASP A O 1
ATOM 1084 N N . CYS A 1 155 ? 5.845 20.923 36.136 1.00 13.44 155 CYS A N 1
ATOM 1085 C CA . CYS A 1 155 ? 5.427 19.574 36.552 1.00 12.58 155 CYS A CA 1
ATOM 1086 C C . CYS A 1 155 ? 4.152 19.575 37.366 1.00 12.44 155 CYS A C 1
ATOM 1087 O O . CYS A 1 155 ? 3.239 20.327 36.998 1.00 14.20 155 CYS A O 1
ATOM 1090 N N . GLU A 1 156 ? 4.067 18.737 38.411 1.00 12.89 156 GLU A N 1
ATOM 1091 C CA . GLU A 1 156 ? 2.813 18.461 39.133 1.00 12.50 156 GLU A CA 1
ATOM 1092 C C . GLU A 1 156 ? 2.965 18.638 40.615 1.00 12.68 156 GLU A C 1
ATOM 1093 O O . GLU A 1 156 ? 2.829 17.718 41.401 1.00 14.22 156 GLU A O 1
ATOM 1099 N N . PRO A 1 157 ? 3.285 19.871 41.053 1.00 12.22 157 PRO A N 1
ATOM 1100 C CA . PRO A 1 157 ? 3.549 20.098 42.478 1.00 13.22 157 PRO A CA 1
ATOM 1101 C C . PRO A 1 157 ? 2.300 19.999 43.327 1.00 12.60 157 PRO A C 1
ATOM 1102 O O . PRO A 1 157 ? 1.153 20.191 42.830 1.00 13.01 157 PRO A O 1
ATOM 1106 N N . LEU A 1 158 ? 2.497 19.746 44.596 1.00 11.87 158 LEU A N 1
ATOM 1107 C CA . LEU A 1 158 ? 1.424 19.702 45.593 1.00 11.99 158 LEU A CA 1
ATOM 1108 C C . LEU A 1 158 ? 1.930 20.374 46.863 1.00 12.39 158 LEU A C 1
ATOM 1109 O O . LEU A 1 158 ? 2.975 19.981 47.375 1.00 12.58 158 LEU A O 1
ATOM 1114 N N . LEU A 1 159 ? 1.152 21.313 47.391 1.00 12.49 159 LEU A N 1
ATOM 1115 C CA . LEU A 1 159 ? 1.423 21.942 48.670 1.00 12.95 159 LEU A CA 1
ATOM 1116 C C . LEU A 1 159 ? 0.402 21.496 49.711 1.00 13.62 159 LEU A C 1
ATOM 1117 O O . LEU A 1 159 ? -0.783 21.572 49.454 1.00 15.21 159 LEU A O 1
ATOM 1122 N N . ARG A 1 160 ? 0.893 21.097 50.881 1.00 13.84 160 ARG A N 1
ATOM 1123 C CA . ARG A 1 160 ? 0.052 20.735 52.005 1.00 14.48 160 ARG A CA 1
ATOM 1124 C C . ARG A 1 160 ? 0.501 21.516 53.256 1.00 15.38 160 ARG A C 1
ATOM 1125 O O . ARG A 1 160 ? 1.650 21.413 53.660 1.00 15.33 160 ARG A O 1
ATOM 1133 N N . PHE A 1 161 ? -0.418 22.267 53.845 1.00 14.83 161 PHE A N 1
ATOM 1134 C CA . PHE A 1 161 ? -0.209 22.966 55.088 1.00 15.53 161 PHE A CA 1
ATOM 1135 C C . PHE A 1 161 ? -1.032 22.233 56.159 1.00 16.14 161 PHE A C 1
ATOM 1136 O O . PHE A 1 161 ? -2.241 22.129 56.021 1.00 19.80 161 PHE A O 1
ATOM 1144 N N . ARG A 1 162 ? -0.352 21.803 57.212 1.00 16.71 162 ARG A N 1
ATOM 1145 C CA . ARG A 1 162 ? -1.029 21.107 58.287 1.00 17.69 162 ARG A CA 1
ATOM 1146 C C . ARG A 1 162 ? -0.829 21.785 59.643 1.00 19.19 162 ARG A C 1
ATOM 1147 O O . ARG A 1 162 ? 0.237 22.262 59.985 1.00 20.60 162 ARG A O 1
ATOM 1155 N N . TYR A 1 163 ? -1.925 21.758 60.411 1.00 18.19 163 TYR A N 1
ATOM 1156 C CA . TYR A 1 163 ? -1.937 22.099 61.810 1.00 21.89 163 TYR A CA 1
ATOM 1157 C C . TYR A 1 163 ? -2.036 20.813 62.621 1.00 23.42 163 TYR A C 1
ATOM 1158 O O . TYR A 1 163 ? -2.926 19.977 62.376 1.00 26.89 163 TYR A O 1
ATOM 1167 N N . PHE A 1 164 ? -1.127 20.678 63.568 1.00 25.66 164 PHE A N 1
ATOM 1168 C CA . PHE A 1 164 ? -1.156 19.550 64.478 1.00 28.39 164 PHE A CA 1
ATOM 1169 C C . PHE A 1 164 ? -1.406 20.021 65.899 1.00 28.24 164 PHE A C 1
ATOM 1170 O O . PHE A 1 164 ? -0.590 20.769 66.454 1.00 31.55 164 PHE A O 1
ATOM 1178 N N . PRO A 1 165 ? -2.466 19.599 66.562 1.00 32.20 165 PRO A N 1
ATOM 1179 C CA . PRO A 1 165 ? -2.603 19.924 67.975 1.00 35.44 165 PRO A CA 1
ATOM 1180 C C . PRO A 1 165 ? -1.583 19.229 68.874 1.00 36.73 165 PRO A C 1
ATOM 1181 O O . PRO A 1 165 ? -0.795 18.386 68.459 1.00 37.09 165 PRO A O 1
ATOM 1185 N N . GLN A 1 166 ? -1.653 19.597 70.151 1.00 43.92 166 GLN A N 1
ATOM 1186 C CA . GLN A 1 166 ? -0.918 18.907 71.207 1.00 55.56 166 GLN A CA 1
ATOM 1187 C C . GLN A 1 166 ? -1.108 17.397 71.095 1.00 58.77 166 GLN A C 1
ATOM 1188 O O . GLN A 1 166 ? -0.162 16.608 71.132 1.00 62.59 166 GLN A O 1
ATOM 1190 N N . LEU A 1 178 ? 8.403 8.263 68.551 1.00 58.02 178 LEU A N 1
ATOM 1191 C CA . LEU A 1 178 ? 8.022 8.915 67.312 1.00 54.05 178 LEU A CA 1
ATOM 1192 C C . LEU A 1 178 ? 6.535 8.656 66.967 1.00 54.52 178 LEU A C 1
ATOM 1193 O O . LEU A 1 178 ? 6.095 7.523 67.204 1.00 53.66 178 LEU A O 1
ATOM 1198 N N . ARG A 1 179 ? 5.894 9.683 66.453 1.00 48.15 179 ARG A N 1
ATOM 1199 C CA . ARG A 1 179 ? 4.574 10.017 66.005 1.00 45.78 179 ARG A CA 1
ATOM 1200 C C . ARG A 1 179 ? 4.378 9.583 64.554 1.00 45.28 179 ARG A C 1
ATOM 1201 O O . ARG A 1 179 ? 3.268 9.288 64.108 1.00 49.26 179 ARG A O 1
ATOM 1204 N N . MET A 1 180 ? 5.460 9.515 63.781 1.00 41.39 180 MET A N 1
ATOM 1205 C CA . MET A 1 180 ? 5.351 8.989 62.425 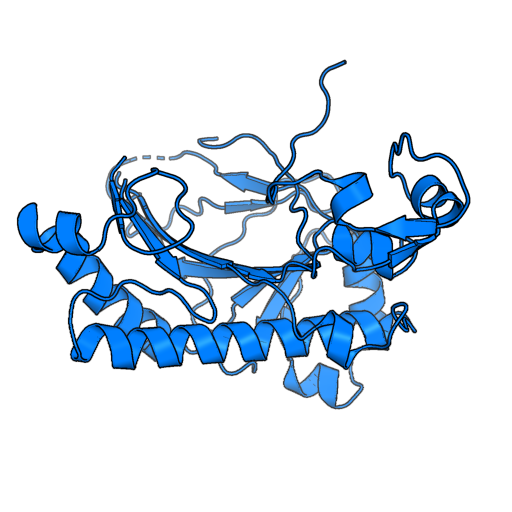1.00 36.05 180 MET A CA 1
ATOM 1206 C C . MET A 1 180 ? 6.625 8.203 62.115 1.00 36.43 180 MET A C 1
ATOM 1207 O O . MET A 1 180 ? 7.692 8.738 62.389 1.00 36.39 180 MET A O 1
ATOM 1209 N N . ALA A 1 181 ? 6.485 7.013 61.577 1.00 38.18 181 ALA A N 1
ATOM 1210 C CA . ALA A 1 181 ? 7.542 6.067 61.281 1.00 32.80 181 ALA A CA 1
ATOM 1211 C C . ALA A 1 181 ? 8.319 6.491 60.039 1.00 28.32 181 ALA A C 1
ATOM 1212 O O . ALA A 1 181 ? 7.844 7.263 59.181 1.00 30.93 181 ALA A O 1
ATOM 1214 N N . PRO A 1 182 ? 9.584 6.064 59.971 1.00 23.10 182 PRO A N 1
ATOM 1215 C CA . PRO A 1 182 ? 10.427 6.649 58.927 1.00 20.54 182 PRO A CA 1
ATOM 1216 C C . PRO A 1 182 ? 9.944 6.366 57.522 1.00 19.86 182 PRO A C 1
ATOM 1217 O O . PRO A 1 182 ? 9.457 5.304 57.139 1.00 21.31 182 PRO A O 1
ATOM 1221 N N . HIS A 1 183 ? 10.073 7.372 56.683 1.00 18.27 183 HIS A N 1
ATOM 1222 C CA . HIS A 1 183 ? 9.750 7.272 55.272 1.00 18.20 183 HIS A CA 1
ATOM 1223 C C . HIS A 1 183 ? 10.750 8.091 54.469 1.00 16.88 183 HIS A C 1
ATOM 1224 O O . HIS A 1 183 ? 11.389 9.004 54.992 1.00 17.82 183 HIS A O 1
ATOM 1231 N N . TYR A 1 184 ? 10.896 7.814 53.189 1.00 15.74 184 TYR A N 1
ATOM 1232 C CA . TYR A 1 184 ? 11.573 8.671 52.232 1.00 14.36 184 TYR A CA 1
ATOM 1233 C C . TYR A 1 184 ? 10.547 9.239 51.259 1.00 13.84 184 TYR A C 1
ATOM 1234 O O . TYR A 1 184 ? 9.428 8.733 51.119 1.00 14.85 184 TYR A O 1
ATOM 1243 N N . ASP A 1 185 ? 10.908 10.337 50.603 1.00 13.46 185 ASP A N 1
ATOM 1244 C CA . ASP A 1 185 ? 10.038 11.006 49.672 1.00 13.11 185 ASP A CA 1
ATOM 1245 C C . ASP A 1 185 ? 10.241 10.475 48.258 1.00 12.01 185 ASP A C 1
ATOM 1246 O O . ASP A 1 185 ? 11.357 10.127 47.920 1.00 14.54 185 ASP A O 1
ATOM 1251 N N . LEU A 1 186 ? 9.159 10.468 47.463 1.00 11.91 186 LEU A N 1
ATOM 1252 C CA . LEU A 1 186 ? 9.179 10.086 46.091 1.00 12.43 186 LEU A CA 1
ATOM 1253 C C . LEU A 1 186 ? 9.139 11.281 45.115 1.00 13.36 186 LEU A C 1
ATOM 1254 O O . LEU A 1 186 ? 9.040 11.131 43.912 1.00 20.41 186 LEU A O 1
ATOM 1259 N N . SER A 1 187 ? 9.262 12.493 45.675 1.00 12.44 187 SER A N 1
ATOM 1260 C CA . SER A 1 187 ? 9.394 13.718 44.899 1.00 12.31 187 SER A CA 1
ATOM 1261 C C . SER A 1 187 ? 10.735 13.845 44.225 1.00 12.52 187 SER A C 1
ATOM 1262 O O . SER A 1 187 ? 11.682 13.055 44.447 1.00 13.00 187 SER A O 1
ATOM 1265 N N . MET A 1 188 ? 10.890 14.854 43.360 1.00 12.27 188 MET A N 1
ATOM 1266 C CA . MET A 1 188 ? 12.206 15.360 42.957 1.00 11.89 188 MET A CA 1
ATOM 1267 C C . MET A 1 188 ? 12.861 16.003 44.175 1.00 12.04 188 MET A C 1
ATOM 1268 O O . MET A 1 188 ? 13.902 15.548 44.691 1.00 12.65 188 MET A O 1
ATOM 1273 N N . VAL A 1 189 ? 12.254 17.071 44.716 1.00 12.04 189 VAL A N 1
ATOM 1274 C CA . VAL A 1 189 ? 12.568 17.652 46.012 1.00 12.05 189 VAL A CA 1
ATOM 1275 C C . VAL A 1 189 ? 11.284 17.962 46.766 1.00 11.36 189 VAL A C 1
ATOM 1276 O O . VAL A 1 189 ? 10.241 18.117 46.115 1.00 11.74 189 VAL A O 1
ATOM 1280 N N . THR A 1 190 ? 11.403 18.082 48.059 1.00 11.50 190 THR A N 1
ATOM 1281 C CA . THR A 1 190 ? 10.346 18.448 48.980 1.00 11.32 190 THR A CA 1
ATOM 1282 C C . THR A 1 190 ? 10.878 19.628 49.812 1.00 12.14 190 THR A C 1
ATOM 1283 O O . THR A 1 190 ? 11.948 19.529 50.421 1.00 14.05 190 THR A O 1
ATOM 1287 N N . LEU A 1 191 ? 10.136 20.706 49.849 1.00 12.77 191 LEU A N 1
ATOM 1288 C CA . LEU A 1 191 ? 10.480 21.898 50.636 1.00 13.37 191 LEU A CA 1
ATOM 1289 C C . LEU A 1 191 ? 9.576 21.986 51.861 1.00 13.64 191 LEU A C 1
ATOM 1290 O O . LEU A 1 191 ? 8.359 21.854 51.727 1.00 15.27 191 LEU A O 1
ATOM 1295 N N . ILE A 1 192 ? 10.186 22.178 53.040 1.00 14.38 192 ILE A N 1
ATOM 1296 C CA . ILE A 1 192 ? 9.426 22.181 54.280 1.00 14.00 192 ILE A CA 1
ATOM 1297 C C . ILE A 1 192 ? 9.709 23.446 55.097 1.00 15.54 192 ILE A C 1
ATOM 1298 O O . ILE A 1 192 ? 10.855 23.707 55.466 1.00 16.45 192 ILE A O 1
ATOM 1303 N N . GLN A 1 193 ? 8.656 24.204 55.357 1.00 17.32 193 GLN A N 1
ATOM 1304 C CA . GLN A 1 193 ? 8.690 25.304 56.318 1.00 17.89 193 GLN A CA 1
ATOM 1305 C C . GLN A 1 193 ? 7.919 24.834 57.554 1.00 19.31 193 GLN A C 1
ATOM 1306 O O . GLN A 1 193 ? 7.075 23.933 57.465 1.00 25.44 193 GLN A O 1
ATOM 1312 N N . GLN A 1 194 ? 8.208 25.246 58.744 1.00 22.81 194 GLN A N 1
ATOM 1313 C CA . GLN A 1 194 ? 7.564 24.834 59.956 1.00 22.81 194 GLN A CA 1
ATOM 1314 C C . GLN A 1 194 ? 7.328 26.090 60.779 1.00 22.88 194 GLN A C 1
ATOM 1315 O O . GLN A 1 194 ? 7.968 27.099 60.544 1.00 24.93 194 GLN A O 1
ATOM 1321 N N . THR A 1 195 ? 6.429 25.956 61.733 1.00 22.01 195 THR A N 1
ATOM 1322 C CA . THR A 1 195 ? 6.506 26.839 62.895 1.00 24.33 195 THR A CA 1
ATOM 1323 C C . THR A 1 195 ? 6.890 25.945 64.080 1.00 24.86 195 THR A C 1
ATOM 1324 O O . THR A 1 195 ? 6.557 24.761 64.178 1.00 26.52 195 THR A O 1
ATOM 1328 N N . PRO A 1 196 ? 7.599 26.568 65.008 1.00 26.63 196 PRO A N 1
ATOM 1329 C CA . PRO A 1 196 ? 8.141 25.832 66.148 1.00 27.49 196 PRO A CA 1
ATOM 1330 C C . PRO A 1 196 ? 7.118 25.550 67.227 1.00 26.89 196 PRO A C 1
ATOM 1331 O O . PRO A 1 196 ? 6.084 26.237 67.352 1.00 31.17 196 PRO A O 1
ATOM 1335 N N . CYS A 1 197 ? 7.416 24.545 68.043 1.00 26.26 197 CYS A N 1
ATOM 1336 C CA . CYS A 1 197 ? 6.584 24.283 69.222 1.00 30.04 197 CYS A CA 1
ATOM 1337 C C . CYS A 1 197 ? 6.794 25.402 70.232 1.00 33.79 197 CYS A C 1
ATOM 1338 O O . CYS A 1 197 ? 7.926 25.853 70.379 1.00 33.23 197 CYS A O 1
ATOM 1341 N N . ALA A 1 198 ? 5.719 25.820 70.886 1.00 32.97 198 ALA A N 1
ATOM 1342 C CA . ALA A 1 198 ? 5.919 26.876 71.884 1.00 33.55 198 ALA A CA 1
ATOM 1343 C C . ALA A 1 198 ? 6.934 26.424 72.926 1.00 36.44 198 ALA A C 1
ATOM 1344 O O . ALA A 1 198 ? 7.714 27.279 73.356 1.00 38.06 198 ALA A O 1
ATOM 1346 N N . ASN A 1 199 ? 6.941 25.143 73.283 1.00 33.38 199 ASN A N 1
ATOM 1347 C CA . ASN A 1 199 ? 7.880 24.679 74.312 1.00 36.35 199 ASN A CA 1
ATOM 1348 C C . ASN A 1 199 ? 9.290 24.328 73.840 1.00 33.19 199 ASN A C 1
ATOM 1349 O O . ASN A 1 199 ? 10.085 23.801 74.633 1.00 37.84 199 ASN A O 1
ATOM 1354 N N . GLY A 1 200 ? 9.573 24.544 72.564 1.00 34.35 200 GLY A N 1
ATOM 1355 C CA . GLY A 1 200 ? 10.854 24.330 71.935 1.00 35.06 200 GLY A CA 1
ATOM 1356 C C . GLY A 1 200 ? 11.181 22.928 71.503 1.00 34.90 200 GLY A C 1
ATOM 1357 O O . GLY A 1 200 ? 12.273 22.657 70.980 1.00 30.75 200 GLY A O 1
ATOM 1358 N N . PHE A 1 201 ? 10.272 21.982 71.700 1.00 28.92 201 PHE A N 1
ATOM 1359 C CA . PHE A 1 201 ? 10.494 20.629 71.207 1.00 28.15 201 PHE A CA 1
ATOM 1360 C C . PHE A 1 201 ? 10.693 20.566 69.697 1.00 27.28 201 PHE A C 1
ATOM 1361 O O . PHE A 1 201 ? 9.928 21.224 68.990 1.00 27.58 201 PHE A O 1
ATOM 1369 N N . VAL A 1 202 ? 11.677 19.803 69.232 1.00 24.61 202 VAL A N 1
ATOM 1370 C CA . VAL A 1 202 ? 11.939 19.636 67.801 1.00 25.48 202 VAL A CA 1
ATOM 1371 C C . VAL A 1 202 ? 11.392 18.298 67.313 1.00 24.22 202 VAL A C 1
ATOM 1372 O O . VAL A 1 202 ? 11.887 17.225 67.679 1.00 25.60 202 VAL A O 1
ATOM 1376 N N . SER A 1 203 ? 10.342 18.367 66.492 1.00 24.01 203 SER A N 1
ATOM 1377 C CA . SER A 1 203 ? 9.625 17.143 66.135 1.00 23.91 203 SER A CA 1
ATOM 1378 C C . SER A 1 203 ? 10.173 16.435 64.908 1.00 23.91 203 SER A C 1
ATOM 1379 O O . SER A 1 203 ? 10.155 15.201 64.854 1.00 26.80 203 SER A O 1
ATOM 1382 N N . LEU A 1 204 ? 10.659 17.157 63.899 1.00 23.04 204 LEU A N 1
ATOM 1383 C CA . LEU A 1 204 ? 11.173 16.526 62.706 1.00 20.23 204 LEU A CA 1
ATOM 1384 C C . LEU A 1 204 ? 12.625 16.059 62.866 1.00 19.84 204 LEU A C 1
ATOM 1385 O O . LEU A 1 204 ? 13.454 16.802 63.381 1.00 19.73 204 LEU A O 1
ATOM 1390 N N . GLN A 1 205 ? 12.885 14.837 62.403 1.00 20.20 205 GLN A N 1
ATOM 1391 C CA . GLN A 1 205 ? 14.239 14.253 62.419 1.00 18.86 205 GLN A CA 1
ATOM 1392 C C . GLN A 1 205 ? 14.498 13.498 61.129 1.00 17.59 205 GLN A C 1
ATOM 1393 O O . GLN A 1 205 ? 13.577 13.001 60.475 1.00 19.31 205 GLN A O 1
ATOM 1399 N N . ALA A 1 206 ? 15.746 13.423 60.718 1.00 17.94 206 ALA A N 1
ATOM 1400 C CA . ALA A 1 206 ? 16.156 12.675 59.563 1.00 16.97 206 ALA A CA 1
ATOM 1401 C C . ALA A 1 206 ? 17.359 11.801 59.866 1.00 17.32 206 ALA A C 1
ATOM 1402 O O . ALA A 1 206 ? 18.156 12.136 60.738 1.00 19.03 206 ALA A O 1
ATOM 1404 N N . GLU A 1 207 ? 17.488 10.760 59.057 1.00 17.56 207 GLU A N 1
ATOM 1405 C CA . GLU A 1 207 ? 18.712 9.969 59.105 1.00 17.55 207 GLU A CA 1
ATOM 1406 C C . GLU A 1 207 ? 19.861 10.739 58.469 1.00 18.20 207 GLU A C 1
ATOM 1407 O O . GLU A 1 207 ? 19.782 11.043 57.279 1.00 19.30 207 GLU A O 1
ATOM 1413 N N . VAL A 1 208 ? 20.905 10.962 59.250 1.00 17.14 208 VAL A N 1
ATOM 1414 C CA . VAL A 1 208 ? 22.154 11.553 58.721 1.00 17.69 208 VAL A CA 1
ATOM 1415 C C . VAL A 1 208 ? 23.336 10.769 59.281 1.00 19.13 208 VAL A C 1
ATOM 1416 O O . VAL A 1 208 ? 23.446 10.703 60.505 1.00 20.75 208 VAL A O 1
ATOM 1420 N N . GLY A 1 209 ? 24.152 10.187 58.391 1.00 20.54 209 GLY A N 1
ATOM 1421 C CA . GLY A 1 209 ? 25.331 9.482 58.906 1.00 23.73 209 GLY A CA 1
ATOM 1422 C C . GLY A 1 209 ? 24.992 8.336 59.819 1.00 27.59 209 GLY A C 1
ATOM 1423 O O . GLY A 1 209 ? 25.752 7.884 60.692 1.00 32.05 209 GLY A O 1
ATOM 1424 N N . GLY A 1 210 ? 23.788 7.771 59.714 1.00 24.64 210 GLY A N 1
ATOM 1425 C CA . GLY A 1 210 ? 23.341 6.685 60.551 1.00 30.61 210 GLY A CA 1
ATOM 1426 C C . GLY A 1 210 ? 22.637 7.096 61.822 1.00 34.09 210 GLY A C 1
ATOM 1427 O O . GLY A 1 210 ? 22.080 6.258 62.554 1.00 37.13 210 GLY A O 1
ATOM 1428 N N A ALA A 1 211 ? 22.670 8.381 62.123 0.50 29.68 211 ALA A N 1
ATOM 1429 N N B ALA A 1 211 ? 22.611 8.374 62.157 0.50 32.27 211 ALA A N 1
ATOM 1430 C CA A ALA A 1 211 ? 22.208 9.080 63.310 0.50 29.31 211 ALA A CA 1
ATOM 1431 C CA B ALA A 1 211 ? 21.796 8.684 63.343 0.50 31.89 211 ALA A CA 1
ATOM 1432 C C A ALA A 1 211 ? 20.820 9.693 63.154 0.50 25.69 211 ALA A C 1
ATOM 1433 C C B ALA A 1 211 ? 20.654 9.570 62.879 0.50 30.35 211 ALA A C 1
ATOM 1434 O O A ALA A 1 211 ? 20.401 9.902 62.028 0.50 23.98 211 ALA A O 1
ATOM 1435 O O B ALA A 1 211 ? 20.873 10.401 62.004 0.50 25.14 211 ALA A O 1
ATOM 1438 N N A PHE A 1 212 ? 20.143 9.988 64.260 0.50 26.69 212 PHE A N 1
ATOM 1439 N N B PHE A 1 212 ? 19.477 9.384 63.457 0.50 27.40 212 PHE A N 1
ATOM 1440 C CA A PHE A 1 212 ? 18.919 10.781 64.217 0.50 24.59 212 PHE A CA 1
ATOM 1441 C CA B PHE A 1 212 ? 18.430 10.374 63.195 0.50 25.98 212 PHE A CA 1
ATOM 1442 C C A PHE A 1 212 ? 19.308 12.260 64.401 0.50 27.12 212 PHE A C 1
ATOM 1443 C C B PHE A 1 212 ? 18.749 11.641 63.985 0.50 27.50 212 PHE A C 1
ATOM 1444 O O A PHE A 1 212 ? 19.689 12.615 65.521 0.50 37.68 212 PHE A O 1
ATOM 1445 O O B PHE A 1 212 ? 19.132 11.645 65.162 0.50 33.70 212 PHE A O 1
ATOM 1460 N N A THR A 1 213 ? 19.220 13.057 63.362 0.50 23.77 213 THR A N 1
ATOM 1461 N N B THR A 1 213 ? 18.621 12.759 63.290 0.50 22.19 213 THR A N 1
ATOM 1462 C CA A THR A 1 213 ? 19.591 14.471 63.391 0.50 20.32 213 THR A CA 1
ATOM 1463 C CA B THR A 1 213 ? 19.120 14.061 63.671 0.50 21.22 213 THR A CA 1
ATOM 1464 C C A THR A 1 213 ? 18.319 15.329 63.383 0.50 20.92 213 THR A C 1
ATOM 1465 C C B THR A 1 213 ? 18.006 15.100 63.592 0.50 20.60 213 THR A C 1
ATOM 1466 O O A THR A 1 213 ? 17.533 15.243 62.433 0.50 16.29 213 THR A O 1
ATOM 1467 O O B THR A 1 213 ? 17.092 14.975 62.781 0.50 17.93 213 THR A O 1
ATOM 1474 N N . ASP A 1 214 ? 18.101 16.122 64.429 1.00 22.15 214 ASP A N 1
ATOM 1475 C CA . ASP A 1 214 ? 17.065 17.104 64.550 1.00 21.25 214 ASP A CA 1
ATOM 1476 C C . ASP A 1 214 ? 17.013 18.031 63.336 1.00 20.77 214 ASP A C 1
ATOM 1477 O O . ASP A 1 214 ? 18.053 18.363 62.782 1.00 22.99 214 ASP A O 1
ATOM 1482 N N . LEU A 1 215 ? 15.808 18.452 63.001 1.00 19.93 215 LEU A N 1
ATOM 1483 C CA . LEU A 1 215 ? 15.587 19.381 61.918 1.00 19.73 215 LEU A CA 1
ATOM 1484 C C . LEU A 1 215 ? 14.733 20.535 62.420 1.00 20.10 215 LEU A C 1
ATOM 1485 O O . LEU A 1 215 ? 13.545 20.592 62.124 1.00 22.46 215 LEU A O 1
ATOM 1490 N N . PRO A 1 216 ? 15.342 21.397 63.211 1.00 21.02 216 PRO A N 1
ATOM 1491 C CA . PRO A 1 216 ? 14.567 22.496 63.803 1.00 22.51 216 PRO A CA 1
ATOM 1492 C C . PRO A 1 216 ? 14.145 23.557 62.799 1.00 24.30 216 PRO A C 1
ATOM 1493 O O . PRO A 1 216 ? 14.706 23.754 61.724 1.00 23.97 216 PRO A O 1
ATOM 1497 N N . TYR A 1 217 ? 13.112 24.279 63.227 1.00 23.58 217 TYR A N 1
ATOM 1498 C CA . TYR A 1 217 ? 12.714 25.528 62.592 1.00 25.91 217 TYR A CA 1
ATOM 1499 C C . TYR A 1 217 ? 13.913 26.482 62.489 1.00 26.79 217 TYR A C 1
ATOM 1500 O O . TYR A 1 217 ? 14.727 26.598 63.395 1.00 30.56 217 TYR A O 1
ATOM 1509 N N . ARG A 1 218 ? 14.026 27.174 61.389 1.00 27.23 218 ARG A N 1
ATOM 1510 C CA . ARG A 1 218 ? 14.928 28.246 61.080 1.00 28.58 218 ARG A CA 1
ATOM 1511 C C . ARG A 1 218 ? 14.097 29.392 60.485 1.00 26.11 218 ARG A C 1
ATOM 1512 O O . ARG A 1 218 ? 13.667 29.164 59.359 1.00 28.08 218 ARG A O 1
ATOM 1520 N N . PRO A 1 219 ? 13.916 30.531 61.113 1.00 24.47 219 PRO A N 1
ATOM 1521 C CA . PRO A 1 219 ? 13.082 31.563 60.462 1.00 25.27 219 PRO A CA 1
ATOM 1522 C C . PRO A 1 219 ? 13.622 31.948 59.091 1.00 24.62 219 PRO A C 1
ATOM 1523 O O . PRO A 1 219 ? 12.818 32.371 58.261 1.00 34.40 219 PRO A O 1
ATOM 1527 N N . ASP A 1 220 ? 14.924 31.799 58.870 1.00 25.99 220 ASP A N 1
ATOM 1528 C CA . ASP A 1 220 ? 15.623 32.262 57.695 1.00 25.39 220 ASP A CA 1
ATOM 1529 C C . ASP A 1 220 ? 15.844 31.279 56.556 1.00 26.37 220 ASP A C 1
ATOM 1530 O O . ASP A 1 220 ? 16.473 31.612 55.540 1.00 24.83 220 ASP A O 1
ATOM 1535 N N . ALA A 1 221 ? 15.301 30.068 56.663 1.00 21.88 221 ALA A N 1
ATOM 1536 C CA . ALA A 1 221 ? 15.689 28.997 55.739 1.00 18.18 221 ALA A CA 1
ATOM 1537 C C . ALA A 1 221 ? 14.552 27.980 55.624 1.00 17.58 221 ALA A C 1
ATOM 1538 O O . ALA A 1 221 ? 13.831 27.779 56.571 1.00 27.98 221 ALA A O 1
ATOM 1540 N N . VAL A 1 222 ? 14.484 27.364 54.463 1.00 16.76 222 VAL A N 1
ATOM 1541 C CA . VAL A 1 222 ? 13.579 26.248 54.214 1.00 17.47 222 VAL A CA 1
ATOM 1542 C C . VAL A 1 222 ? 14.371 24.958 54.232 1.00 15.36 222 VAL A C 1
ATOM 1543 O O . VAL A 1 222 ? 15.533 24.926 53.835 1.00 17.71 222 VAL A O 1
ATOM 1547 N N . LEU A 1 223 ? 13.791 23.883 54.709 1.00 15.80 223 LEU A N 1
ATOM 1548 C CA . LEU A 1 223 ? 14.404 22.564 54.681 1.00 15.10 223 LEU A CA 1
ATOM 1549 C C . LEU A 1 223 ? 14.107 21.904 53.348 1.00 14.05 223 LEU A C 1
ATOM 1550 O O . LEU A 1 223 ? 12.954 21.924 52.912 1.00 15.72 223 LEU A O 1
ATOM 1555 N N . VAL A 1 224 ? 15.115 21.361 52.702 1.00 13.77 224 VAL A N 1
ATOM 1556 C CA . VAL A 1 224 ? 14.972 20.651 51.444 1.00 13.63 224 VAL A CA 1
ATOM 1557 C C . VAL A 1 224 ? 15.319 19.194 51.664 1.00 14.32 224 VAL A C 1
ATOM 1558 O O . VAL A 1 224 ? 16.449 18.870 52.074 1.00 15.30 224 VAL A O 1
ATOM 1562 N N . PHE A 1 225 ? 14.375 18.305 51.369 1.00 13.49 225 PHE A N 1
ATOM 1563 C CA . PHE A 1 225 ? 14.635 16.884 51.242 1.00 13.69 225 PHE A CA 1
ATOM 1564 C C . PHE A 1 225 ? 14.722 16.532 49.761 1.00 13.63 225 PHE A C 1
ATOM 1565 O O . PHE A 1 225 ? 13.816 16.868 49.002 1.00 14.97 225 PHE 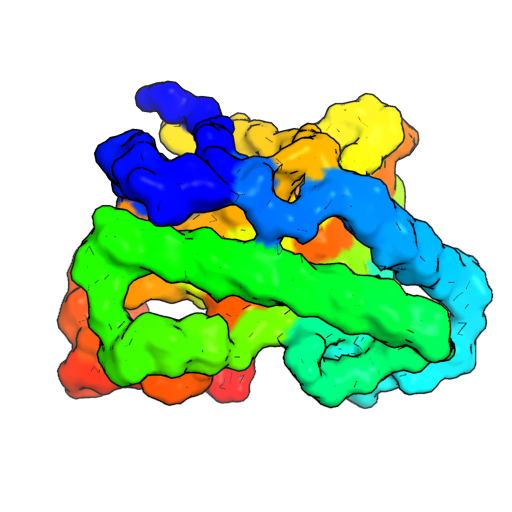A O 1
ATOM 1573 N N . CYS A 1 226 ? 15.758 15.835 49.335 1.00 12.86 226 CYS A N 1
ATOM 1574 C CA . CYS A 1 226 ? 15.794 15.193 48.026 1.00 13.08 226 CYS A CA 1
ATOM 1575 C C . CYS A 1 226 ? 14.914 13.942 48.083 1.00 12.05 226 CYS A C 1
ATOM 1576 O O . CYS A 1 226 ? 14.961 13.207 49.103 1.00 13.75 226 CYS A O 1
ATOM 1579 N N . GLY A 1 227 ? 14.164 13.729 47.037 1.00 13.27 227 GLY A N 1
ATOM 1580 C CA . GLY A 1 227 ? 13.370 12.528 46.944 1.00 12.30 227 GLY A CA 1
ATOM 1581 C C . GLY A 1 227 ? 13.911 11.545 45.916 1.00 12.43 227 GLY A C 1
ATOM 1582 O O . GLY A 1 227 ? 14.914 11.762 45.220 1.00 13.02 227 GLY A O 1
ATOM 1583 N N . ALA A 1 228 ? 13.198 10.412 45.802 1.00 12.31 228 ALA A N 1
ATOM 1584 C CA . ALA A 1 228 ? 13.656 9.334 44.948 1.00 12.41 228 ALA A CA 1
ATOM 1585 C C . ALA A 1 228 ? 13.731 9.713 43.481 1.00 12.08 228 ALA A C 1
ATOM 1586 O O . ALA A 1 228 ? 14.494 9.127 42.723 1.00 12.56 228 ALA A O 1
ATOM 1588 N N . ILE A 1 229 ? 12.902 10.693 43.053 1.00 12.72 229 ILE A N 1
ATOM 1589 C CA . ILE A 1 229 ? 13.034 11.127 41.663 1.00 12.29 229 ILE A CA 1
ATOM 1590 C C . ILE A 1 229 ? 14.348 11.867 41.421 1.00 12.58 229 ILE A C 1
ATOM 1591 O O . ILE A 1 229 ? 14.924 11.767 40.325 1.00 13.31 229 ILE A O 1
ATOM 1596 N N . ALA A 1 230 ? 14.867 12.575 42.402 1.00 12.40 230 ALA A N 1
ATOM 1597 C CA . ALA A 1 230 ? 16.224 13.143 42.264 1.00 12.08 230 ALA A CA 1
ATOM 1598 C C . ALA A 1 230 ? 17.238 12.020 42.087 1.00 12.48 230 ALA A C 1
ATOM 1599 O O . ALA A 1 230 ? 18.100 12.110 41.225 1.00 12.89 230 ALA A O 1
ATOM 1601 N N . THR A 1 231 ? 17.153 10.955 42.906 1.00 12.79 231 THR A N 1
ATOM 1602 C CA . THR A 1 231 ? 18.034 9.809 42.758 1.00 12.63 231 THR A CA 1
ATOM 1603 C C . THR A 1 231 ? 17.923 9.242 41.328 1.00 12.99 231 THR A C 1
ATOM 1604 O O . THR A 1 231 ? 18.921 8.965 40.655 1.00 14.72 231 THR A O 1
ATOM 1608 N N . LEU A 1 232 ? 16.671 9.037 40.885 1.00 13.00 232 LEU A N 1
ATOM 1609 C CA . LEU A 1 232 ? 16.446 8.398 39.599 1.00 13.60 232 LEU A CA 1
ATOM 1610 C C . LEU A 1 232 ? 16.971 9.226 38.445 1.00 14.53 232 LEU A C 1
ATOM 1611 O O . LEU A 1 232 ? 17.761 8.791 37.596 1.00 15.45 232 LEU A O 1
ATOM 1616 N N . VAL A 1 233 ? 16.548 10.495 38.356 1.00 13.87 233 VAL A N 1
ATOM 1617 C CA . VAL A 1 233 ? 16.878 11.296 37.184 1.00 13.64 233 VAL A CA 1
ATOM 1618 C C . VAL A 1 233 ? 18.389 11.504 37.084 1.00 13.73 233 VAL A C 1
ATOM 1619 O O . VAL A 1 233 ? 18.912 11.600 35.965 1.00 16.10 233 VAL A O 1
ATOM 1623 N N . THR A 1 234 ? 19.095 11.592 38.202 1.00 14.12 234 THR A N 1
ATOM 1624 C CA . THR A 1 234 ? 20.522 11.883 38.209 1.00 15.16 234 THR A CA 1
ATOM 1625 C C . THR A 1 234 ? 21.361 10.595 38.120 1.00 16.74 234 THR A C 1
ATOM 1626 O O . THR A 1 234 ? 22.595 10.617 38.197 1.00 16.61 234 THR A O 1
ATOM 1630 N N . GLY A 1 235 ? 20.705 9.426 37.965 1.00 16.86 235 GLY A N 1
ATOM 1631 C CA . GLY A 1 235 ? 21.492 8.200 37.877 1.00 17.15 235 GLY A CA 1
ATOM 1632 C C . GLY A 1 235 ? 22.208 7.853 39.156 1.00 17.24 235 GLY A C 1
ATOM 1633 O O . GLY A 1 235 ? 23.309 7.294 39.103 1.00 20.15 235 GLY A O 1
ATOM 1634 N N . GLY A 1 236 ? 21.615 8.127 40.308 1.00 15.91 236 GLY A N 1
ATOM 1635 C CA . GLY A 1 236 ? 22.101 7.697 41.595 1.00 16.65 236 GLY A CA 1
ATOM 1636 C C . GLY A 1 236 ? 23.063 8.606 42.313 1.00 16.55 236 GLY A C 1
ATOM 1637 O O . GLY A 1 236 ? 23.693 8.264 43.322 1.00 20.35 236 GLY A O 1
ATOM 1638 N N . GLN A 1 237 ? 23.210 9.850 41.862 1.00 16.78 237 GLN A N 1
ATOM 1639 C CA . GLN A 1 237 ? 24.077 10.870 42.399 1.00 16.45 237 GLN A CA 1
ATOM 1640 C C . GLN A 1 237 ? 23.481 11.621 43.586 1.00 15.83 237 GLN A C 1
ATOM 1641 O O . GLN A 1 237 ? 24.163 12.411 44.230 1.00 17.08 237 GLN A O 1
ATOM 1647 N N . VAL A 1 238 ? 22.215 11.382 43.923 1.00 15.17 238 VAL A N 1
ATOM 1648 C CA . VAL A 1 238 ? 21.522 12.073 44.988 1.00 14.31 238 VAL A CA 1
ATOM 1649 C C . VAL A 1 238 ? 20.874 11.041 45.882 1.00 13.68 238 VAL A C 1
ATOM 1650 O O . VAL A 1 238 ? 20.146 10.163 45.391 1.00 15.29 238 VAL A O 1
ATOM 1654 N N . LYS A 1 239 ? 21.102 11.141 47.181 1.00 14.06 239 LYS A N 1
ATOM 1655 C CA . LYS A 1 239 ? 20.455 10.332 48.201 1.00 13.85 239 LYS A CA 1
ATOM 1656 C C . LYS A 1 239 ? 19.059 10.846 48.520 1.00 14.07 239 LYS A C 1
ATOM 1657 O O . LYS A 1 239 ? 18.844 12.065 48.578 1.00 14.43 239 LYS A O 1
ATOM 1663 N N . ALA A 1 240 ? 18.122 9.923 48.777 1.00 14.19 240 ALA A N 1
ATOM 1664 C CA . ALA A 1 240 ? 16.780 10.205 49.252 1.00 13.19 240 ALA A CA 1
ATOM 1665 C C . ALA A 1 240 ? 16.723 9.777 50.706 1.00 14.01 240 ALA A C 1
ATOM 1666 O O . ALA A 1 240 ? 16.525 8.575 51.007 1.00 15.17 240 ALA A O 1
ATOM 1668 N N . PRO A 1 241 ? 16.924 10.698 51.661 1.00 13.67 241 PRO A N 1
ATOM 1669 C CA . PRO A 1 241 ? 17.024 10.250 53.057 1.00 14.41 241 PRO A CA 1
ATOM 1670 C C . PRO A 1 241 ? 15.680 9.957 53.697 1.00 14.46 241 PRO A C 1
ATOM 1671 O O . PRO A 1 241 ? 14.635 10.532 53.377 1.00 15.94 241 PRO A O 1
ATOM 1675 N N . ARG A 1 242 ? 15.713 9.042 54.671 1.00 15.19 242 ARG A N 1
ATOM 1676 C CA . ARG A 1 242 ? 14.571 8.759 55.497 1.00 15.10 242 ARG A CA 1
ATOM 1677 C C . ARG A 1 242 ? 14.415 9.847 56.567 1.00 16.46 242 ARG A C 1
ATOM 1678 O O . ARG A 1 242 ? 15.404 10.411 57.067 1.00 17.43 242 ARG A O 1
ATOM 1686 N N . HIS A 1 243 ? 13.179 10.112 56.953 1.00 16.39 243 HIS A N 1
ATOM 1687 C CA . HIS A 1 243 ? 12.885 11.047 58.032 1.00 16.89 243 HIS A CA 1
ATOM 1688 C C . HIS A 1 243 ? 11.619 10.616 58.755 1.00 16.91 243 HIS A C 1
ATOM 1689 O O . HIS A 1 243 ? 10.853 9.790 58.251 1.00 18.84 243 HIS A O 1
ATOM 1696 N N . HIS A 1 244 ? 11.416 11.200 59.929 1.00 19.26 244 HIS A N 1
ATOM 1697 C CA . HIS A 1 244 ? 10.313 10.805 60.788 1.00 20.20 244 HIS A CA 1
ATOM 1698 C C . HIS A 1 244 ? 9.886 11.978 61.655 1.00 19.82 244 HIS A C 1
ATOM 1699 O O . HIS A 1 244 ? 10.496 13.040 61.647 1.00 21.50 244 HIS A O 1
ATOM 1706 N N . VAL A 1 245 ? 8.845 11.727 62.442 1.00 23.07 245 VAL A N 1
ATOM 1707 C CA . VAL A 1 245 ? 8.416 12.676 63.474 1.00 23.79 245 VAL A CA 1
ATOM 1708 C C . VAL A 1 245 ? 8.541 12.055 64.858 1.00 25.40 245 VAL A C 1
ATOM 1709 O O . VAL A 1 245 ? 7.974 10.994 65.125 1.00 28.34 245 VAL A O 1
ATOM 1713 N N . ALA A 1 246 ? 9.291 12.720 65.718 1.00 26.58 246 ALA A N 1
ATOM 1714 C CA . ALA A 1 246 ? 9.474 12.371 67.106 1.00 28.41 246 ALA A CA 1
ATOM 1715 C C . ALA A 1 246 ? 8.273 12.806 67.930 1.00 30.80 246 ALA A C 1
ATOM 1716 O O . ALA A 1 246 ? 7.634 13.813 67.662 1.00 32.41 246 ALA A O 1
ATOM 1718 N N . ALA A 1 247 ? 7.966 12.032 68.960 1.00 35.10 247 ALA A N 1
ATOM 1719 C CA . ALA A 1 247 ? 6.950 12.542 69.885 1.00 39.84 247 ALA A CA 1
ATOM 1720 C C . ALA A 1 247 ? 7.671 13.016 71.144 1.00 41.10 247 ALA A C 1
ATOM 1721 O O . ALA A 1 247 ? 8.763 12.546 71.467 1.00 42.32 247 ALA A O 1
ATOM 1723 N N . PRO A 1 248 ? 7.077 13.981 71.821 1.00 43.80 248 PRO A N 1
ATOM 1724 C CA . PRO A 1 248 ? 7.686 14.501 73.046 1.00 42.32 248 PRO A CA 1
ATOM 1725 C C . PRO A 1 248 ? 7.337 13.709 74.307 1.00 46.80 248 PRO A C 1
ATOM 1726 O O . PRO A 1 248 ? 6.427 12.882 74.303 1.00 45.25 248 PRO A O 1
ATOM 1730 N N . ILE A 1 253 ? 3.355 16.873 75.163 1.00 74.28 253 ILE A N 1
ATOM 1731 C CA . ILE A 1 253 ? 3.399 17.778 76.291 1.00 54.01 253 ILE A CA 1
ATOM 1732 C C . ILE A 1 253 ? 2.737 19.122 75.989 1.00 48.38 253 ILE A C 1
ATOM 1733 O O . ILE A 1 253 ? 2.375 19.455 74.870 1.00 48.05 253 ILE A O 1
ATOM 1738 N N . ALA A 1 254 ? 2.609 19.888 77.066 1.00 43.86 254 ALA A N 1
ATOM 1739 C CA . ALA A 1 254 ? 2.115 21.244 76.992 1.00 43.53 254 ALA A CA 1
ATOM 1740 C C . ALA A 1 254 ? 3.041 22.053 76.085 1.00 41.35 254 ALA A C 1
ATOM 1741 O O . ALA A 1 254 ? 4.229 22.138 76.424 1.00 47.51 254 ALA A O 1
ATOM 1743 N N . GLY A 1 255 ? 2.445 22.581 75.032 1.00 40.08 255 GLY A N 1
ATOM 1744 C CA . GLY A 1 255 ? 3.103 23.458 74.082 1.00 39.67 255 GLY A CA 1
ATOM 1745 C C . GLY A 1 255 ? 3.760 22.749 72.923 1.00 42.62 255 GLY A C 1
ATOM 1746 O O . GLY A 1 255 ? 4.652 23.348 72.310 1.00 38.99 255 GLY A O 1
ATOM 1747 N N . SER A 1 256 ? 3.323 21.520 72.625 1.00 38.02 256 SER A N 1
ATOM 1748 C CA . SER A 1 256 ? 3.910 20.770 71.507 1.00 37.63 256 SER A CA 1
ATOM 1749 C C . SER A 1 256 ? 3.091 20.836 70.229 1.00 37.49 256 SER A C 1
ATOM 1750 O O . SER A 1 256 ? 3.304 20.075 69.285 1.00 32.70 256 SER A O 1
ATOM 1753 N N . SER A 1 257 ? 2.122 21.746 70.151 1.00 35.36 257 SER A N 1
ATOM 1754 C CA . SER A 1 257 ? 1.390 21.855 68.882 1.00 32.10 257 SER A CA 1
ATOM 1755 C C . SER A 1 257 ? 2.323 22.428 67.837 1.00 33.48 257 SER A C 1
ATOM 1756 O O . SER A 1 257 ? 3.318 23.072 68.207 1.00 31.40 257 SER A O 1
ATOM 1759 N N . ARG A 1 258 ? 2.105 22.263 66.549 1.00 27.89 258 ARG A N 1
ATOM 1760 C CA . ARG A 1 258 ? 3.003 22.783 65.519 1.00 26.24 258 ARG A CA 1
ATOM 1761 C C . ARG A 1 258 ? 2.245 22.855 64.194 1.00 23.53 258 ARG A C 1
ATOM 1762 O O . ARG A 1 258 ? 1.177 22.253 64.078 1.00 24.35 258 ARG A O 1
ATOM 1770 N N . THR A 1 259 ? 2.843 23.535 63.229 1.00 23.56 259 THR A N 1
ATOM 1771 C CA . THR A 1 259 ? 2.383 23.463 61.840 1.00 20.67 259 THR A CA 1
ATOM 1772 C C . THR A 1 259 ? 3.558 23.148 60.922 1.00 20.50 259 THR A C 1
ATOM 1773 O O . THR A 1 259 ? 4.738 23.359 61.267 1.00 20.64 259 THR A O 1
ATOM 1777 N N . SER A 1 260 ? 3.217 22.672 59.706 1.00 19.03 260 SER A N 1
ATOM 1778 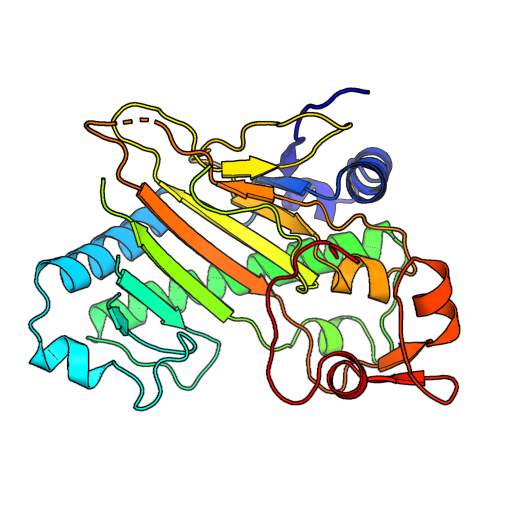C CA . SER A 1 260 ? 4.209 22.516 58.656 1.00 18.50 260 SER A CA 1
ATOM 1779 C C . SER A 1 260 ? 3.593 22.904 57.305 1.00 17.17 260 SER A C 1
ATOM 1780 O O . SER A 1 260 ? 2.369 22.777 57.122 1.00 18.63 260 SER A O 1
ATOM 1783 N N . SER A 1 261 ? 4.453 23.344 56.396 1.00 16.41 261 SER A N 1
ATOM 1784 C CA . SER A 1 261 ? 4.135 23.628 54.991 1.00 16.88 261 SER A CA 1
ATOM 1785 C C . SER A 1 261 ? 5.070 22.700 54.218 1.00 16.23 261 SER A C 1
ATOM 1786 O O . SER A 1 261 ? 6.271 22.894 54.300 1.00 19.44 261 SER A O 1
ATOM 1789 N N . VAL A 1 262 ? 4.480 21.753 53.536 1.00 15.13 262 VAL A N 1
ATOM 1790 C CA . VAL A 1 262 ? 5.224 20.732 52.797 1.00 14.06 262 VAL A CA 1
ATOM 1791 C C . VAL A 1 262 ? 4.907 20.881 51.314 1.00 13.74 262 VAL A C 1
ATOM 1792 O O . VAL A 1 262 ? 3.752 20.753 50.886 1.00 14.06 262 VAL A O 1
ATOM 1796 N N . PHE A 1 263 ? 5.910 21.167 50.497 1.00 12.90 263 PHE A N 1
ATOM 1797 C CA . PHE A 1 263 ? 5.756 21.397 49.075 1.00 12.60 263 PHE A CA 1
ATOM 17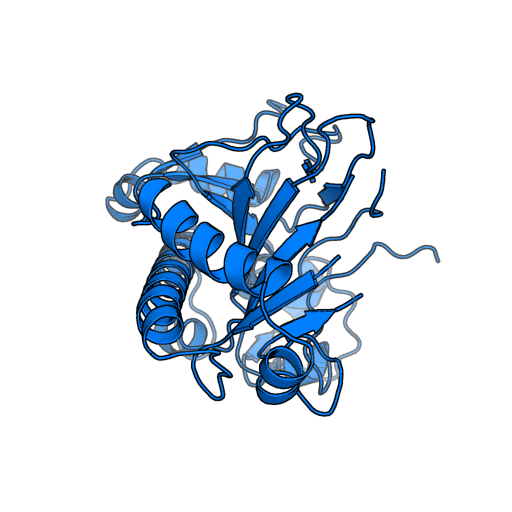98 C C . PHE A 1 263 ? 6.472 20.257 48.345 1.00 12.17 263 PHE A C 1
ATOM 1799 O O . PHE A 1 263 ? 7.714 20.190 48.373 1.00 13.04 263 PHE A O 1
ATOM 1807 N N . PHE A 1 264 ? 5.713 19.410 47.669 1.00 12.38 264 PHE A N 1
ATOM 1808 C CA . PHE A 1 264 ? 6.268 18.349 46.862 1.00 11.24 264 PHE A CA 1
ATOM 1809 C C . PHE A 1 264 ? 6.407 18.775 45.417 1.00 11.90 264 PHE A C 1
ATOM 1810 O O . PHE A 1 264 ? 5.404 19.095 44.761 1.00 11.87 264 PHE A O 1
ATOM 1818 N N . LEU A 1 265 ? 7.646 18.772 44.913 1.00 12.40 265 LEU A N 1
ATOM 1819 C CA . LEU A 1 265 ? 7.919 18.984 43.481 1.00 11.53 265 LEU A CA 1
ATOM 1820 C C . LEU A 1 265 ? 7.922 17.603 42.807 1.00 10.91 265 LEU A C 1
ATOM 1821 O O . LEU A 1 265 ? 8.857 16.843 42.988 1.00 12.54 265 LEU A O 1
ATOM 1826 N N . ARG A 1 266 ? 6.843 17.258 42.096 1.00 11.73 266 ARG A N 1
ATOM 1827 C CA . ARG A 1 266 ? 6.600 15.925 41.559 1.00 11.25 266 ARG A CA 1
ATOM 1828 C C . ARG A 1 266 ? 6.625 15.962 40.049 1.00 11.14 266 ARG A C 1
ATOM 1829 O O . ARG A 1 266 ? 6.014 16.859 39.463 1.00 12.28 266 ARG A O 1
ATOM 1837 N N . PRO A 1 267 ? 7.238 14.955 39.438 1.00 12.01 267 PRO A N 1
ATOM 1838 C CA . PRO A 1 267 ? 7.312 14.953 37.974 1.00 13.52 267 PRO A CA 1
ATOM 1839 C C . PRO A 1 267 ? 5.982 14.727 37.287 1.00 12.46 267 PRO A C 1
ATOM 1840 O O . PRO A 1 267 ? 5.027 14.194 37.879 1.00 13.14 267 PRO A O 1
ATOM 1844 N N . ASN A 1 268 ? 5.912 15.059 36.019 1.00 13.01 268 ASN A N 1
ATOM 1845 C CA . ASN A 1 268 ? 4.811 14.715 35.136 1.00 12.87 268 ASN A CA 1
ATOM 1846 C C . ASN A 1 268 ? 4.721 13.188 34.951 1.00 12.54 268 ASN A C 1
ATOM 1847 O O . ASN A 1 268 ? 5.720 12.476 35.024 1.00 12.83 268 ASN A O 1
ATOM 1852 N N . ALA A 1 269 ? 3.524 12.716 34.665 1.00 12.89 269 ALA A N 1
ATOM 1853 C CA . ALA A 1 269 ? 3.292 11.294 34.421 1.00 12.42 269 ALA A CA 1
ATOM 1854 C C . ALA A 1 269 ? 4.196 10.716 33.334 1.00 13.01 269 ALA A C 1
ATOM 1855 O O . ALA A 1 269 ? 4.594 9.536 33.428 1.00 13.89 269 ALA A O 1
ATOM 1857 N N . ASP A 1 270 ? 4.487 11.513 32.301 1.00 13.32 270 ASP A N 1
ATOM 1858 C CA . ASP A 1 270 ? 5.249 11.066 31.147 1.00 14.00 270 ASP A CA 1
ATOM 1859 C C . ASP A 1 270 ? 6.747 11.281 31.289 1.00 14.12 270 ASP A C 1
ATOM 1860 O O . ASP A 1 270 ? 7.483 11.025 30.303 1.00 15.90 270 ASP A O 1
ATOM 1865 N N . PHE A 1 271 ? 7.247 11.652 32.459 1.00 13.50 271 PHE A N 1
ATOM 1866 C CA . PHE A 1 271 ? 8.669 11.706 32.731 1.00 13.78 271 PHE A CA 1
ATOM 1867 C C . PHE A 1 271 ? 9.279 10.341 32.410 1.00 12.49 271 PHE A C 1
ATOM 1868 O O . PHE A 1 271 ? 8.791 9.342 32.970 1.00 14.16 271 PHE A O 1
ATOM 1876 N N . THR A 1 272 ? 10.290 10.300 31.575 1.00 13.36 272 THR A N 1
ATOM 1877 C CA . THR A 1 272 ? 10.813 9.043 31.048 1.00 13.72 272 THR A CA 1
ATOM 1878 C C . THR A 1 272 ? 12.254 8.825 31.477 1.00 14.02 272 THR A C 1
ATOM 1879 O O . THR A 1 272 ? 13.044 9.795 31.506 1.00 16.33 272 THR A O 1
ATOM 1883 N N . PHE A 1 273 ? 12.575 7.595 31.796 1.00 14.28 273 PHE A N 1
ATOM 1884 C CA . PHE A 1 273 ? 13.893 7.229 32.328 1.00 14.39 273 PHE A CA 1
ATOM 1885 C C . PHE A 1 273 ? 14.318 5.870 31.801 1.00 14.74 273 PHE A C 1
ATOM 1886 O O . PHE A 1 273 ? 13.518 5.096 31.283 1.00 14.73 273 PHE A O 1
ATOM 1894 N N . SER A 1 274 ? 15.625 5.607 31.963 1.00 14.69 274 SER A N 1
ATOM 1895 C CA . SER A 1 274 ? 16.206 4.324 31.620 1.00 14.89 274 SER A CA 1
ATOM 1896 C C . SER A 1 274 ? 15.964 3.282 32.702 1.00 14.16 274 SER A C 1
ATOM 1897 O O . SER A 1 274 ? 16.305 3.461 33.881 1.00 15.15 274 SER A O 1
ATOM 1900 N N . VAL A 1 275 ? 15.428 2.124 32.251 1.00 14.93 275 VAL A N 1
ATOM 1901 C CA . VAL A 1 275 ? 15.171 1.038 33.208 1.00 14.25 275 VAL A CA 1
ATOM 1902 C C . VAL A 1 275 ? 16.461 0.434 33.739 1.00 15.12 275 VAL A C 1
ATOM 1903 O O . VAL A 1 275 ? 16.616 0.273 34.947 1.00 15.06 275 VAL A O 1
ATOM 1907 N N . PRO A 1 276 ? 17.446 0.072 32.904 1.00 15.96 276 PRO A N 1
ATOM 1908 C CA . PRO A 1 276 ? 18.701 -0.465 33.470 1.00 16.95 276 PRO A CA 1
ATOM 1909 C C . PRO A 1 276 ? 19.386 0.483 34.426 1.00 16.87 276 PRO A C 1
ATOM 1910 O O . PRO A 1 276 ? 19.959 0.153 35.459 1.00 18.73 276 PRO A O 1
ATOM 1914 N N . LEU A 1 277 ? 19.378 1.796 34.238 1.00 17.59 277 LEU A N 1
ATOM 1915 C CA . LEU A 1 277 ? 19.979 2.805 35.055 1.00 18.28 277 LEU A CA 1
ATOM 1916 C C . LEU A 1 277 ? 19.239 2.865 36.392 1.00 16.60 277 LEU A C 1
ATOM 1917 O O . LEU A 1 277 ? 19.855 2.975 37.452 1.00 19.39 277 LEU A O 1
ATOM 1922 N N . ALA A 1 278 ? 17.899 2.743 36.313 1.00 15.40 278 ALA A N 1
ATOM 1923 C CA . ALA A 1 278 ? 17.137 2.703 37.546 1.00 15.83 278 ALA A CA 1
ATOM 1924 C C . ALA A 1 278 ? 17.580 1.519 38.418 1.00 16.46 278 ALA A C 1
ATOM 1925 O O . ALA A 1 278 ? 17.757 1.650 39.627 1.00 16.80 278 ALA A O 1
ATOM 1927 N N . ARG A 1 279 ? 17.741 0.374 37.789 1.00 16.19 279 ARG A N 1
ATOM 1928 C CA . ARG A 1 279 ? 18.154 -0.814 38.521 1.00 16.46 279 ARG A CA 1
ATOM 1929 C C . ARG A 1 279 ? 19.534 -0.625 39.123 1.00 19.20 279 ARG A C 1
ATOM 1930 O O . ARG A 1 279 ? 19.802 -1.173 40.179 1.00 30.33 279 ARG A O 1
ATOM 1938 N N . GLU A 1 280 ? 20.412 0.155 38.505 1.00 17.58 280 GLU A N 1
ATOM 1939 C CA . GLU A 1 280 ? 21.748 0.351 39.017 1.00 19.95 280 GLU A CA 1
ATOM 1940 C C . GLU A 1 280 ? 21.808 1.206 40.269 1.00 21.73 280 GLU A C 1
ATOM 1941 O O . GLU A 1 280 ? 22.796 1.141 41.027 1.00 27.29 280 GLU A O 1
ATOM 1947 N N . CYS A 1 281 ? 20.786 2.026 40.513 1.00 21.75 281 CYS A N 1
ATOM 1948 C CA . CYS A 1 281 ? 20.964 2.787 41.765 1.00 27.67 281 CYS A CA 1
ATOM 1949 C C . CYS A 1 281 ? 19.955 2.453 42.840 1.00 17.63 281 CYS A C 1
ATOM 1950 O O . CYS A 1 281 ? 19.764 3.191 43.814 1.00 19.00 281 CYS A O 1
ATOM 1953 N N . GLY A 1 282 ? 19.351 1.296 42.704 1.00 17.12 282 GLY A N 1
ATOM 1954 C CA . GLY A 1 282 ? 18.640 0.736 43.863 1.00 15.87 282 GLY A CA 1
ATOM 1955 C C . GLY A 1 282 ? 17.172 0.513 43.628 1.00 14.54 282 GLY A C 1
ATOM 1956 O O . GLY A 1 282 ? 16.492 -0.022 44.505 1.00 15.61 282 GLY A O 1
ATOM 1957 N N . PHE A 1 283 ? 16.625 0.922 42.483 1.00 13.67 283 PHE A N 1
ATOM 1958 C CA . PHE A 1 283 ? 15.191 0.824 42.285 1.00 13.75 283 PHE A CA 1
ATOM 1959 C C . PHE A 1 283 ? 14.828 -0.619 41.897 1.00 12.52 283 PHE A C 1
ATOM 1960 O O . PHE A 1 283 ? 15.306 -1.168 40.912 1.00 13.50 283 PHE A O 1
ATOM 1968 N N . ASP A 1 284 ? 13.906 -1.173 42.686 1.00 12.07 284 ASP A N 1
ATOM 1969 C CA . ASP A 1 284 ? 13.480 -2.553 42.493 1.00 12.22 284 ASP A CA 1
ATOM 1970 C C . ASP A 1 284 ? 12.336 -2.663 41.523 1.00 11.77 284 ASP A C 1
ATOM 1971 O O . ASP A 1 284 ? 11.236 -3.140 41.810 1.00 12.77 284 ASP A O 1
ATOM 1976 N N . VAL A 1 285 ? 12.606 -2.200 40.308 1.00 11.97 285 VAL A N 1
ATOM 1977 C CA . VAL A 1 285 ? 11.602 -2.091 39.279 1.00 12.30 285 VAL A CA 1
ATOM 1978 C C . VAL A 1 285 ? 11.250 -3.447 38.678 1.00 11.71 285 VAL A C 1
ATOM 1979 O O . VAL A 1 285 ? 12.113 -4.325 38.523 1.00 12.71 285 VAL A O 1
ATOM 1983 N N . SER A 1 286 ? 9.982 -3.556 38.298 1.00 11.71 286 SER A N 1
ATOM 1984 C CA . SER A 1 286 ? 9.383 -4.671 37.557 1.00 12.11 286 SER A CA 1
ATOM 1985 C C . SER A 1 286 ? 8.832 -4.129 36.253 1.00 11.53 286 SER A C 1
ATOM 1986 O O . SER A 1 286 ? 7.629 -4.112 36.011 1.00 14.73 286 SER A O 1
ATOM 1989 N N . LEU A 1 287 ? 9.730 -3.645 35.393 1.00 12.72 287 LEU A N 1
ATOM 1990 C CA . LEU A 1 287 ? 9.453 -2.931 34.152 1.00 12.62 287 LEU A CA 1
ATOM 1991 C C . LEU A 1 287 ? 10.098 -3.663 32.995 1.00 14.70 287 LEU A C 1
ATOM 1992 O O . LEU A 1 287 ? 11.305 -3.867 33.004 1.00 16.67 287 LEU A O 1
ATOM 1997 N N . ASP A 1 288 ? 9.290 -4.069 32.023 1.00 14.35 288 ASP A N 1
ATOM 1998 C CA . ASP A 1 288 ? 9.797 -4.740 30.847 1.00 15.87 288 ASP A CA 1
ATOM 1999 C C . ASP A 1 288 ? 10.443 -3.707 29.935 1.00 17.72 288 ASP A C 1
ATOM 2000 O O . ASP A 1 288 ? 9.996 -2.556 29.860 1.00 24.11 288 ASP A O 1
ATOM 2005 N N . GLY A 1 289 ? 11.454 -4.039 29.154 1.00 21.22 289 GLY A N 1
ATOM 2006 C CA . GLY A 1 289 ? 12.015 -3.105 28.209 1.00 21.90 289 GLY A CA 1
ATOM 2007 C C . GLY A 1 289 ? 12.976 -2.087 28.773 1.00 21.55 289 GLY A C 1
ATOM 2008 O O . GLY A 1 289 ? 13.385 -2.079 29.929 1.00 23.04 289 GLY A O 1
ATOM 2009 N N . GLU A 1 290 ? 13.409 -1.158 27.889 1.00 19.32 290 GLU A N 1
ATOM 2010 C CA . GLU A 1 290 ? 14.562 -0.314 28.186 1.00 18.12 290 GLU A CA 1
ATOM 2011 C C . GLU A 1 290 ? 14.269 1.065 28.756 1.00 16.70 290 GLU A C 1
ATOM 2012 O O . GLU A 1 290 ? 15.132 1.646 29.419 1.00 17.44 290 GLU A O 1
ATOM 2018 N N . THR A 1 291 ? 13.074 1.565 28.531 1.00 17.64 291 THR A N 1
ATOM 2019 C CA . THR A 1 291 ? 12.671 2.865 29.069 1.00 16.83 291 THR A CA 1
ATOM 2020 C C . THR A 1 291 ? 11.273 2.729 29.664 1.00 14.81 291 THR A C 1
ATOM 2021 O O . THR A 1 291 ? 10.518 1.835 29.308 1.00 16.89 291 THR A O 1
ATOM 2025 N N . ALA A 1 292 ? 10.961 3.640 30.565 1.00 14.00 292 ALA A N 1
ATOM 2026 C CA . ALA A 1 292 ? 9.672 3.665 31.253 1.00 12.76 292 ALA A CA 1
ATOM 2027 C C . ALA A 1 292 ? 9.356 5.070 31.691 1.00 12.86 292 ALA A C 1
ATOM 2028 O O . ALA A 1 292 ? 10.232 5.910 31.783 1.00 13.54 292 ALA A O 1
ATOM 2030 N N . THR A 1 293 ? 8.052 5.265 31.966 1.00 13.36 293 THR A N 1
ATOM 2031 C CA . THR A 1 293 ? 7.615 6.548 32.514 1.00 12.96 293 THR A CA 1
ATOM 2032 C C . THR A 1 293 ? 7.379 6.471 34.014 1.00 12.04 293 THR A C 1
ATOM 2033 O O . THR A 1 293 ? 7.211 5.423 34.629 1.00 12.55 293 THR A O 1
ATOM 2037 N N . PHE A 1 294 ? 7.251 7.659 34.608 1.00 12.97 294 PHE A N 1
ATOM 2038 C CA . PHE A 1 294 ? 6.851 7.768 35.997 1.00 12.03 294 PHE A CA 1
ATOM 2039 C C . PHE A 1 294 ? 5.552 7.014 36.270 1.00 11.49 294 PHE A C 1
ATOM 2040 O O . PHE A 1 294 ? 5.397 6.264 37.256 1.00 12.83 294 PHE A O 1
ATOM 2048 N N . GLN A 1 295 ? 4.580 7.199 35.384 1.00 12.03 295 GLN A N 1
ATOM 2049 C CA . GLN A 1 295 ? 3.315 6.472 35.507 1.00 11.55 295 GLN A CA 1
ATOM 2050 C C . GLN A 1 295 ? 3.509 4.975 35.463 1.00 11.68 295 GLN A C 1
ATOM 2051 O O . GLN A 1 295 ? 2.883 4.211 36.211 1.00 12.61 295 GLN A O 1
ATOM 2057 N N . ASP A 1 296 ? 4.304 4.387 34.647 1.00 12.27 296 ASP A N 1
ATOM 2058 C CA . ASP A 1 296 ? 4.652 3.012 34.543 1.00 11.37 296 ASP A CA 1
ATOM 2059 C C . ASP A 1 296 ? 5.176 2.560 35.888 1.00 11.90 296 ASP A C 1
ATOM 2060 O O . ASP A 1 296 ? 4.832 1.463 36.336 1.00 12.76 296 ASP A O 1
ATOM 2065 N N . TRP A 1 297 ? 6.024 3.347 36.528 1.00 11.67 297 TRP A N 1
ATOM 2066 C CA . TRP A 1 297 ? 6.666 2.973 37.749 1.00 11.80 297 TRP A CA 1
ATOM 2067 C C . TRP A 1 297 ? 5.723 3.016 38.949 1.00 12.53 297 TRP A C 1
ATOM 2068 O O . TRP A 1 297 ? 5.599 2.053 39.696 1.00 13.85 297 TRP A O 1
ATOM 2079 N N . ILE A 1 298 ? 5.100 4.175 39.137 1.00 12.55 298 ILE A N 1
ATOM 2080 C CA . ILE A 1 298 ? 4.289 4.435 40.329 1.00 14.22 298 ILE A CA 1
ATOM 2081 C C . ILE A 1 298 ? 2.829 4.058 40.215 1.00 11.59 298 ILE A C 1
ATOM 2082 O O . ILE A 1 298 ? 2.196 3.807 41.246 1.00 12.82 298 ILE A O 1
ATOM 2091 N N . GLY A 1 299 ? 2.300 4.000 38.989 1.00 12.14 299 GLY A N 1
ATOM 2092 C CA . GLY A 1 299 ? 0.915 3.748 38.747 1.00 12.19 299 GLY A CA 1
ATOM 2093 C C . GLY A 1 299 ? 0.151 5.016 38.426 1.00 12.76 299 GLY A C 1
ATOM 2094 O O . GLY A 1 299 ? 0.734 6.034 38.080 1.00 13.54 299 GLY A O 1
ATOM 2095 N N . GLY A 1 300 ? -1.164 4.912 38.524 1.00 13.66 300 GLY A N 1
ATOM 2096 C CA . GLY A 1 300 ? -2.081 5.954 38.077 1.00 13.34 300 GLY A CA 1
ATOM 2097 C C . GLY A 1 300 ? -2.512 6.965 39.118 1.00 11.87 300 GLY A C 1
ATOM 2098 O O . GLY A 1 300 ? -3.244 7.885 38.752 1.00 12.39 300 GLY A O 1
ATOM 2099 N N . ASN A 1 301 ? -1.991 6.830 40.335 1.00 12.57 301 ASN A N 1
ATOM 2100 C CA . ASN A 1 301 ? -2.178 7.830 41.375 1.00 13.24 301 ASN A CA 1
ATOM 2101 C C . ASN A 1 301 ? -0.851 8.251 41.966 1.00 12.18 301 ASN A C 1
ATOM 2102 O O . ASN A 1 301 ? -0.017 7.413 42.250 1.00 12.72 301 ASN A O 1
ATOM 2107 N N . TYR A 1 302 ? -0.601 9.566 42.160 1.00 12.23 302 TYR A N 1
ATOM 2108 C CA . TYR A 1 302 ? 0.650 9.935 42.828 1.00 12.12 302 TYR A CA 1
ATOM 2109 C C . TYR A 1 302 ? 0.752 9.277 44.188 1.00 12.39 302 TYR A C 1
ATOM 2110 O O . TYR A 1 302 ? -0.219 9.175 44.948 1.00 13.37 302 TYR A O 1
ATOM 2119 N N . VAL A 1 303 ? 1.954 8.832 44.529 1.00 12.81 303 VAL A N 1
ATOM 2120 C CA . VAL A 1 303 ? 2.376 8.355 45.819 1.00 13.33 303 VAL A CA 1
ATOM 2121 C C . VAL A 1 303 ? 3.515 9.279 46.280 1.00 13.71 303 VAL A C 1
ATOM 2122 O O . VAL A 1 303 ? 4.479 9.426 45.543 1.00 17.27 303 VAL A O 1
ATOM 2126 N N . ASN A 1 304 ? 3.352 9.903 47.439 1.00 12.68 304 ASN A N 1
ATOM 2127 C CA . ASN A 1 304 ? 4.317 10.914 47.851 1.00 13.44 304 ASN A CA 1
ATOM 2128 C C . ASN A 1 304 ? 5.432 10.404 48.733 1.00 14.23 304 ASN A C 1
ATOM 2129 O O . ASN A 1 304 ? 6.536 10.965 48.693 1.00 15.22 304 ASN A O 1
ATOM 2134 N N . ILE A 1 305 ? 5.185 9.399 49.572 1.00 14.98 305 ILE A N 1
ATOM 2135 C CA . ILE A 1 305 ? 6.190 8.911 50.519 1.00 14.05 305 ILE A CA 1
ATOM 2136 C C . ILE A 1 305 ? 6.182 7.381 50.492 1.00 15.31 305 ILE A C 1
ATOM 2137 O O . ILE A 1 305 ? 5.225 6.754 49.996 1.00 17.27 305 ILE A O 1
ATOM 2142 N N . ARG A 1 306 ? 7.247 6.807 51.014 1.00 14.07 306 ARG A N 1
ATOM 2143 C CA . ARG A 1 306 ? 7.417 5.356 50.969 1.00 14.57 306 ARG A CA 1
ATOM 2144 C C . ARG A 1 306 ? 8.224 4.897 52.164 1.00 14.78 306 ARG A C 1
ATOM 2145 O O . ARG A 1 306 ? 9.165 5.590 52.576 1.00 16.45 306 ARG A O 1
ATOM 2153 N N . ARG A 1 307 ? 7.868 3.761 52.711 1.00 19.54 307 ARG A N 1
ATOM 2154 C CA . ARG A 1 307 ? 8.569 3.198 53.877 1.00 20.03 307 ARG A CA 1
ATOM 2155 C C . ARG A 1 307 ? 9.524 2.137 53.379 1.00 21.33 307 ARG A C 1
ATOM 2156 O O . ARG A 1 307 ? 9.333 1.618 52.300 1.00 21.05 307 ARG A O 1
ATOM 2164 N N . THR A 1 308 ? 10.518 1.847 54.211 1.00 24.00 308 THR A N 1
ATOM 2165 C CA . THR A 1 308 ? 11.309 0.641 53.931 1.00 26.58 308 THR A CA 1
ATOM 2166 C C . THR A 1 308 ? 10.479 -0.617 54.126 1.00 28.43 308 THR A C 1
ATOM 2167 O O . THR A 1 308 ? 9.571 -0.744 54.941 1.00 29.99 308 THR A O 1
ATOM 2171 N N . SER A 1 309 ? 10.821 -1.611 53.322 1.00 25.09 309 SER A N 1
ATOM 2172 C CA . SER A 1 309 ? 10.234 -2.944 53.354 1.00 22.79 309 SER A CA 1
ATOM 2173 C C . SER A 1 309 ? 10.517 -3.704 54.638 1.00 24.30 309 SER A C 1
ATOM 2174 O O . SER A 1 309 ? 11.620 -3.626 55.184 1.00 28.99 309 SER A O 1
ATOM 2177 N N . LYS A 1 310 ? 9.509 -4.456 55.085 1.00 25.28 310 LYS A N 1
ATOM 2178 C CA . LYS A 1 310 ? 9.713 -5.363 56.192 1.00 28.94 310 LYS A CA 1
ATOM 2179 C C . LYS A 1 310 ? 9.966 -6.794 55.734 1.00 24.90 310 LYS A C 1
ATOM 2180 O O . LYS A 1 310 ? 10.181 -7.722 56.533 1.00 33.57 310 LYS A O 1
ATOM 2186 N N . ALA A 1 311 ? 9.919 -7.067 54.436 1.00 23.12 311 ALA A N 1
ATOM 2187 C CA . ALA A 1 311 ? 10.030 -8.477 54.026 1.00 24.43 311 ALA A CA 1
ATOM 2188 C C . ALA A 1 311 ? 11.451 -8.991 54.022 1.00 27.84 311 ALA A C 1
ATOM 2189 O O . ALA A 1 311 ? 11.667 -10.222 54.059 1.00 30.69 311 ALA A O 1
#

InterPro domains:
  IPR002057 Isopenicillin N synthase, conserved site [PS00186] (223-236)
  IPR005123 Oxoglutarate/iron-dependent dioxygenase domain [PS51471] (154-267)
  IPR027443 Isopenicillin N synthase-like superfamily [G3DSA:2.60.120.330] (1-311)
  IPR044861 Isopenicillin N synthase-like, Fe(2+) 2OG dioxygenase domain [PF03171] (155-267)

Radius of gyration: 18.61 Å; Cα contacts (8 Å, |Δi|>4): 574; chains: 1; bounding box: 52×46×50 Å

B-factor: mean 23.93, std 10.96, range [10.91, 86.37]

Foldseek 3Di:
DPLDAAEDELVCLVVVPPLVVVLCCFQQPQKHWYFNQQAFLVLVVVLVVVVVCCVVPPDPVLQVQFADPDQPLQEGWDPPLIKHKDWPDPHGASDVVNCVSVNVNRVSVLSSVLSVLVSLCVSLVFAFVVGSVLFSVFTKMKMKGWFPQLPWDKKWWAFQKKKKAKDAFPVRDFWKWWDGPRDTGGDDHDSRTIMMGGGVVVCFRSLRSGDGTIMGTRHDDPRHIMMMMMMGRHGHQARKGFPVSCVVNPDPDPDPDTMDGPCNGCNDDDDTIGDDDPD